Protein AF-A0A8T1SZE8-F1 (afdb_monomer)

Nearest PDB structures (foldseek):
  8j07-assembly1_p  TM=9.700E-01  e=2.013E-40  Homo sapiens
  8j07-assembly1_N  TM=9.808E-01  e=6.957E-40  Homo sapiens
  8j07-assembly1_o  TM=9.277E-01  e=6.957E-41  Homo sapiens
  8x2u-assembly1_P  TM=9.699E-01  e=1.788E-32  Mus musculus
  7dmp-assembly1_c  TM=9.436E-01  e=2.702E-28  Mus musculus

InterPro domains:
  IPR055316 Radial spoke head protein 9 homolog [PTHR22069] (37-311)

Mean predicted aligned error: 10.46 Å

Secondary structure (DSSP, 8-state):
--------------------PPPPPPPPPPPPPP-SSBTTTHHHHHHHSGGGS-PPPHHHHHHHHHHHHHHHHHTT-SEEEEEEEEEBSS-EEEEEEEE-SSTTS--EEEEESSSSS-EEEPPP-HHHHHHHTT--S-B-S-TT-EE-GGGGGSSS-----------PEEHHHHHHHHHHHHHHHH-EEETTSEEE-TTS-EEE-TT-----TTTTTSGGGEEESS--STGGG--HHHHHTS-TTT--S-BGGG-SSTT-EEEEEEGGGTEEEEEESSSTTEEEEE-TTSS-EEEEEEE-S---TTHHHH-

Sequence (311 aa):
STPPPSSDASPWRRLPGNGTRLPAQPQPARPLPPAAMDAESLPYALDLVAGGGGRLSSEKKAALRASLLLLRRDYRFELVRFWGRIQGIRGPYYIAEGLGADRAGPRSRLYSLNCVEWSLLPPATEEMITQTAGLKGRFQGDPSYEYDSTEKKGEENERIYEEEGVPMIKEEIRLVATIDQIDKAVGIIPRSAFVKTPLGPVHENRNFEGLSLTEAKKLNSYFHFTEPVNLKNRTLLQKADLDPSIDFLDSLEHDIPKGSWSIQLERGGSMVVLRSLLWPGLTFYHIPMTKQHGYIYLGTGEKNIDLPFML

pLDDT: mean 83.19, std 18.72, range [32.88, 97.88]

Organism: Chelydra serpentina (NCBI:txid8475)

Solvent-accessible surface area (backbone atoms only — not comparable to full-atom values): 18248 Å² total; per-re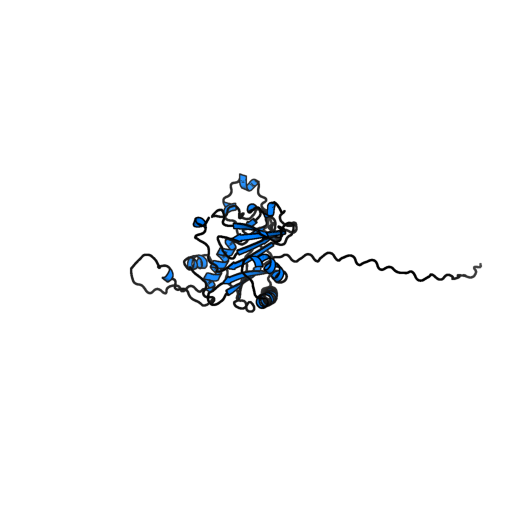sidue (Å²): 142,83,88,85,85,85,83,86,82,88,88,82,91,80,80,91,76,85,79,80,78,75,80,79,76,80,72,78,77,75,78,74,68,66,28,51,27,22,52,86,24,30,71,62,40,52,62,73,52,45,87,75,77,61,78,74,53,73,67,52,53,53,37,37,34,56,33,42,53,49,48,24,62,76,71,63,32,75,42,40,28,50,49,33,35,37,41,26,73,77,32,45,40,39,34,36,36,36,32,54,84,36,71,76,50,83,66,49,42,30,40,19,77,77,44,69,61,75,46,79,53,72,81,73,46,74,65,44,38,63,70,37,69,72,69,76,81,71,43,62,52,50,58,83,42,65,44,66,59,68,71,73,65,83,72,91,78,96,84,85,90,78,98,64,85,71,66,63,44,41,38,46,49,43,50,38,31,44,53,51,54,45,42,67,74,64,30,66,39,56,65,46,47,43,33,38,43,99,89,62,54,26,40,76,31,86,82,43,50,41,45,49,79,77,45,60,75,38,55,70,40,28,27,41,69,47,88,49,68,62,64,74,75,54,54,72,74,67,51,70,78,47,50,74,40,50,61,65,48,30,45,55,63,75,45,83,55,80,77,41,60,49,82,45,70,39,83,93,62,59,27,36,36,40,33,39,58,40,43,53,37,36,42,34,42,35,32,55,65,31,70,35,39,34,56,36,34,47,27,51,75,57,71,43,80,60,44,75,81,75,107

Structure (mmCIF, N/CA/C/O backbone):
data_AF-A0A8T1SZE8-F1
#
_entry.id   AF-A0A8T1SZE8-F1
#
loop_
_atom_site.group_PDB
_atom_site.id
_atom_site.type_symbol
_atom_site.label_atom_id
_atom_site.label_alt_id
_atom_site.label_comp_id
_atom_site.label_asym_id
_atom_site.label_entity_id
_atom_site.label_seq_id
_atom_site.pdbx_PDB_ins_code
_atom_site.Cartn_x
_atom_site.Cartn_y
_atom_site.Cartn_z
_atom_site.occupancy
_atom_site.B_iso_or_equiv
_atom_site.auth_seq_id
_atom_site.auth_comp_id
_atom_site.auth_asym_id
_atom_site.auth_atom_id
_atom_site.pdbx_PDB_model_num
ATOM 1 N N . SER A 1 1 ? 7.773 -58.398 78.541 1.00 41.88 1 SER A N 1
ATOM 2 C CA . SER A 1 1 ? 7.864 -57.560 77.333 1.00 41.88 1 SER A CA 1
ATOM 3 C C . SER A 1 1 ? 7.568 -58.422 76.124 1.00 41.88 1 SER A C 1
ATOM 5 O O . SER A 1 1 ? 8.432 -59.166 75.686 1.00 41.88 1 SER A O 1
ATOM 7 N N . THR A 1 2 ? 6.328 -58.397 75.653 1.00 48.66 2 THR A N 1
ATOM 8 C CA . THR A 1 2 ? 5.878 -59.025 74.402 1.00 48.66 2 THR A CA 1
ATOM 9 C C . THR A 1 2 ? 5.409 -57.910 73.474 1.00 48.66 2 THR A C 1
ATOM 11 O O . THR A 1 2 ? 4.850 -56.922 73.954 1.00 48.66 2 THR A O 1
ATOM 14 N N . PRO A 1 3 ? 5.638 -58.047 72.162 1.00 53.25 3 PRO A N 1
ATOM 15 C CA . PRO A 1 3 ? 4.472 -58.022 71.285 1.00 53.25 3 PRO A CA 1
ATOM 16 C C . PRO A 1 3 ? 4.506 -59.059 70.141 1.00 53.25 3 PRO A C 1
ATOM 18 O O . PRO A 1 3 ? 5.539 -59.690 69.911 1.00 53.25 3 PRO A O 1
ATOM 21 N N . PRO A 1 4 ? 3.349 -59.267 69.474 1.00 52.06 4 PRO A N 1
ATOM 22 C CA . PRO A 1 4 ? 3.002 -60.467 68.710 1.00 52.06 4 PRO A CA 1
ATOM 23 C C . PRO A 1 4 ? 2.824 -60.147 67.189 1.00 52.06 4 PRO A C 1
ATOM 25 O O . PRO A 1 4 ? 3.257 -59.078 66.753 1.00 52.06 4 PRO A O 1
ATOM 28 N N . PRO A 1 5 ? 2.271 -61.056 66.350 1.00 46.00 5 PRO A N 1
ATOM 29 C CA . PRO A 1 5 ? 2.477 -61.077 64.899 1.00 46.00 5 PRO A CA 1
ATOM 30 C C . PRO A 1 5 ? 1.460 -60.229 64.118 1.00 46.00 5 PRO A C 1
ATOM 32 O O . PRO A 1 5 ? 0.313 -60.075 64.533 1.00 46.00 5 PRO A O 1
ATOM 35 N N . SER A 1 6 ? 1.864 -59.727 62.947 1.00 41.09 6 SER A N 1
ATOM 36 C CA . SER A 1 6 ? 0.996 -58.981 62.030 1.00 41.09 6 SER A CA 1
ATOM 37 C C . SER A 1 6 ? 0.343 -59.896 60.993 1.00 41.09 6 SER A C 1
ATOM 39 O O . SER A 1 6 ? 1.007 -60.429 60.101 1.00 41.09 6 SER A O 1
ATOM 41 N N . SER A 1 7 ? -0.973 -60.030 61.106 1.00 39.38 7 SER A N 1
ATOM 42 C CA . SER A 1 7 ? -1.882 -60.401 60.027 1.00 39.38 7 SER A CA 1
ATOM 43 C C . SER A 1 7 ? -2.036 -59.236 59.053 1.00 39.38 7 SER A C 1
ATOM 45 O O . SER A 1 7 ? -2.239 -58.116 59.516 1.00 39.38 7 SER A O 1
ATOM 47 N N . ASP A 1 8 ? -2.091 -59.491 57.746 1.00 38.62 8 ASP A N 1
ATOM 48 C CA . ASP A 1 8 ? -3.037 -58.725 56.936 1.00 38.62 8 ASP A CA 1
ATOM 49 C C . ASP A 1 8 ? -3.552 -59.516 55.734 1.00 38.62 8 ASP A C 1
ATOM 51 O O . ASP A 1 8 ? -2.806 -60.138 54.975 1.00 38.62 8 ASP A O 1
ATOM 55 N N . ALA A 1 9 ? -4.876 -59.536 55.636 1.00 35.34 9 ALA A N 1
ATOM 56 C CA . ALA A 1 9 ? -5.663 -60.338 54.724 1.00 35.34 9 ALA A CA 1
ATOM 57 C C . ALA A 1 9 ? -6.066 -59.510 53.495 1.00 35.34 9 ALA A C 1
ATOM 59 O O . ALA A 1 9 ? -6.555 -58.392 53.611 1.00 35.34 9 ALA A O 1
ATOM 60 N N . SER A 1 10 ? -5.930 -60.099 52.305 1.00 41.53 10 SER A N 1
ATOM 61 C CA . SER A 1 10 ? -6.680 -59.699 51.100 1.00 41.53 10 SER A CA 1
ATOM 62 C C . SER A 1 10 ? -8.049 -60.391 51.118 1.00 41.53 10 SER A C 1
ATOM 64 O O . SER A 1 10 ? -8.093 -61.561 51.506 1.00 41.53 10 SER A O 1
ATOM 66 N N . PRO A 1 11 ? -9.168 -59.740 50.729 1.00 45.53 11 PRO A N 1
ATOM 67 C CA . PRO A 1 11 ? -9.686 -59.832 49.343 1.00 45.53 11 PRO A CA 1
ATOM 68 C C . PRO A 1 11 ? -10.354 -58.503 48.873 1.00 45.53 11 PRO A C 1
ATOM 70 O O . PRO A 1 11 ? -10.627 -57.627 49.680 1.00 45.53 11 PRO A O 1
ATOM 73 N N . TRP A 1 12 ? -10.537 -58.175 47.584 1.00 32.88 12 TRP A N 1
ATOM 74 C CA . TRP A 1 12 ? -11.641 -58.594 46.702 1.00 32.88 12 TRP A CA 1
ATOM 75 C C . TRP A 1 12 ? -11.442 -58.028 45.274 1.00 32.88 12 TRP A C 1
ATOM 77 O O . TRP A 1 12 ? -10.991 -56.897 45.090 1.00 32.88 12 TRP A O 1
ATOM 87 N N . ARG A 1 13 ? -11.837 -58.815 44.262 1.00 38.53 13 ARG A N 1
ATOM 88 C CA . ARG A 1 13 ? -11.874 -58.475 42.823 1.00 38.53 13 ARG A CA 1
ATOM 89 C C . ARG A 1 13 ? -12.795 -57.276 42.533 1.00 38.53 13 ARG A C 1
ATOM 91 O O . ARG A 1 13 ? -13.904 -57.229 43.055 1.00 38.53 13 ARG A O 1
ATOM 98 N N . ARG A 1 14 ? -12.401 -56.386 41.608 1.00 37.44 14 ARG A N 1
ATOM 99 C CA . ARG A 1 14 ? -13.303 -55.426 40.934 1.00 37.44 14 ARG A CA 1
ATOM 100 C C . ARG A 1 14 ? -13.502 -55.809 39.463 1.00 37.44 14 ARG A C 1
ATOM 102 O O . ARG A 1 14 ? -12.562 -56.225 38.794 1.00 37.44 14 ARG A O 1
ATOM 109 N N . LEU A 1 15 ? -14.747 -55.684 39.008 1.00 38.31 15 LEU A N 1
ATOM 110 C CA . LEU A 1 15 ? -15.251 -55.940 37.653 1.00 38.31 15 LEU A CA 1
ATOM 111 C C . LEU A 1 15 ? -14.681 -54.945 36.615 1.00 38.31 15 LEU A C 1
ATOM 113 O O . LEU A 1 15 ? -14.309 -53.833 36.998 1.00 38.31 15 LEU A O 1
ATOM 117 N N . PRO A 1 16 ? -14.650 -55.288 35.310 1.00 40.28 16 PRO A N 1
ATOM 118 C CA . PRO A 1 16 ? -14.208 -54.370 34.263 1.00 40.28 16 PRO A CA 1
ATOM 119 C C . PRO A 1 16 ? -15.248 -53.261 34.036 1.00 40.28 16 PRO A C 1
ATOM 121 O O . PRO A 1 16 ? -16.378 -53.517 33.624 1.00 40.28 16 PRO A O 1
ATOM 124 N N . GLY A 1 17 ? -14.859 -52.018 34.323 1.00 39.69 17 GLY A N 1
ATOM 125 C CA . GLY A 1 17 ? -15.656 -50.826 34.046 1.00 39.69 17 GLY A CA 1
ATOM 126 C C . GLY A 1 17 ? -15.642 -50.487 32.556 1.00 39.69 17 GLY A C 1
ATOM 127 O O . GLY A 1 17 ? -14.582 -50.330 31.954 1.00 39.69 17 GLY A O 1
ATOM 128 N N . ASN A 1 18 ? -16.831 -50.367 31.972 1.00 44.94 18 ASN A N 1
ATOM 129 C CA . ASN A 1 18 ? -17.052 -49.933 30.599 1.00 44.94 18 ASN A CA 1
ATOM 130 C C . ASN A 1 18 ? -16.720 -48.429 30.498 1.00 44.94 18 ASN A C 1
ATOM 132 O O . ASN A 1 18 ? -17.503 -47.584 30.927 1.00 44.94 18 ASN A O 1
ATOM 136 N N . GLY A 1 19 ? -15.520 -48.093 30.018 1.00 39.19 19 GLY A N 1
ATOM 137 C CA . GLY A 1 19 ? -15.051 -46.714 29.888 1.00 39.19 19 GLY A CA 1
ATOM 138 C C . GLY A 1 19 ? -15.613 -46.044 28.637 1.00 39.19 19 GLY A C 1
ATOM 139 O O . GLY A 1 19 ? -15.021 -46.129 27.563 1.00 39.19 19 GLY A O 1
ATOM 140 N N . THR A 1 20 ? -16.739 -45.349 28.769 1.00 44.66 20 THR A N 1
ATOM 141 C CA . THR A 1 20 ? -17.239 -44.410 27.761 1.00 44.66 20 THR A CA 1
ATOM 142 C C . THR A 1 20 ? -16.204 -43.295 27.570 1.00 44.66 20 THR A C 1
ATOM 144 O O . THR A 1 20 ? -15.994 -42.470 28.459 1.00 44.66 20 THR A O 1
ATOM 147 N N . ARG A 1 21 ? -15.523 -43.264 26.415 1.00 46.00 21 ARG A N 1
ATOM 148 C CA . ARG A 1 21 ? -14.688 -42.121 26.013 1.00 46.00 21 ARG A CA 1
ATOM 149 C C . ARG A 1 21 ? -15.588 -40.897 25.857 1.00 46.00 21 ARG A C 1
ATOM 151 O O . ARG A 1 21 ? -16.478 -40.893 25.010 1.00 46.00 21 ARG A O 1
ATOM 158 N N . LEU A 1 22 ? -15.334 -39.863 26.654 1.00 39.12 22 LEU A N 1
ATOM 159 C CA . LEU A 1 22 ? -15.890 -38.534 26.419 1.00 39.12 22 LEU A CA 1
ATOM 160 C C . LEU A 1 22 ? -15.447 -38.045 25.026 1.00 39.12 22 LEU A C 1
ATOM 162 O O . LEU A 1 22 ? -14.284 -38.255 24.660 1.00 39.12 22 LEU A O 1
ATOM 166 N N . PRO A 1 23 ? -16.336 -37.417 24.236 1.00 44.38 23 PRO A N 1
ATOM 167 C CA . PRO A 1 23 ? -15.948 -36.827 22.963 1.00 44.38 23 PRO A CA 1
ATOM 168 C C . PRO A 1 23 ? -14.901 -35.738 23.210 1.00 44.38 23 PRO A C 1
ATOM 170 O O . PRO A 1 23 ? -15.032 -34.929 24.131 1.00 44.38 23 PRO A O 1
ATOM 173 N N . ALA A 1 24 ? -13.841 -35.747 22.400 1.00 45.12 24 ALA A N 1
ATOM 174 C CA . ALA A 1 24 ? -12.802 -34.730 22.447 1.00 45.12 24 ALA A CA 1
ATOM 175 C C . ALA A 1 24 ? -13.445 -33.345 22.301 1.00 45.12 24 ALA A C 1
ATOM 177 O O . ALA A 1 24 ? -14.204 -33.109 21.359 1.00 45.12 24 ALA A O 1
ATOM 178 N N . GLN A 1 25 ? -13.153 -32.442 23.239 1.00 38.34 25 GLN A N 1
ATOM 179 C CA . GLN A 1 25 ? -13.538 -31.044 23.092 1.00 38.34 25 GLN A CA 1
ATOM 180 C C . GLN A 1 25 ? -12.951 -30.511 21.775 1.00 38.34 25 GLN A C 1
ATOM 182 O O . GLN A 1 25 ? -11.775 -30.777 21.495 1.00 38.34 25 GLN A O 1
ATOM 187 N N . PRO A 1 26 ? -13.733 -29.786 20.954 1.00 39.12 26 PRO A N 1
ATOM 188 C CA . PRO A 1 26 ? -13.191 -29.135 19.775 1.00 39.12 26 PRO A CA 1
ATOM 189 C C . PRO A 1 26 ? -12.084 -28.190 20.238 1.00 39.12 26 PRO A C 1
ATOM 191 O O . PRO A 1 26 ? -12.312 -27.317 21.076 1.00 39.12 26 PRO A O 1
ATOM 194 N N . GLN A 1 27 ? -10.868 -28.402 19.732 1.00 37.12 27 GLN A N 1
ATOM 195 C CA . GLN A 1 27 ? -9.778 -27.466 19.969 1.00 37.12 27 GLN A CA 1
ATOM 196 C C . GLN A 1 27 ? -10.245 -26.075 19.516 1.00 37.12 27 GLN A C 1
ATOM 198 O O . GLN A 1 27 ? -10.834 -25.974 18.433 1.00 37.12 27 GLN A O 1
ATOM 203 N N . PRO A 1 28 ? -10.021 -25.011 20.308 1.00 36.44 28 PRO A N 1
ATOM 204 C CA . PRO A 1 28 ? -10.325 -23.665 19.853 1.00 36.44 28 PRO A CA 1
ATOM 205 C C . PRO A 1 28 ? -9.577 -23.433 18.540 1.00 36.44 28 PRO A C 1
ATOM 207 O O . PRO A 1 28 ? -8.377 -23.708 18.448 1.00 36.44 28 PRO A O 1
ATOM 210 N N . ALA A 1 29 ? -10.304 -22.992 17.508 1.00 39.06 29 ALA A N 1
ATOM 211 C CA . ALA A 1 29 ? -9.724 -22.699 16.206 1.00 39.06 29 ALA A CA 1
ATOM 212 C C . ALA A 1 29 ? -8.499 -21.801 16.409 1.00 39.06 29 ALA A C 1
ATOM 214 O O . ALA A 1 29 ? -8.587 -20.772 17.083 1.00 39.06 29 ALA A O 1
ATOM 215 N N . ARG A 1 30 ? -7.346 -22.218 15.870 1.00 33.84 30 ARG A N 1
ATOM 216 C CA . ARG A 1 30 ? -6.116 -21.426 15.943 1.00 33.84 30 ARG A CA 1
ATOM 217 C C . ARG A 1 30 ? -6.453 -20.015 15.445 1.00 33.84 30 ARG A C 1
ATOM 219 O O . ARG A 1 30 ? -7.020 -19.919 14.353 1.00 33.84 30 ARG A O 1
ATOM 226 N N . PRO A 1 31 ? -6.159 -18.947 16.212 1.00 40.91 31 PRO A N 1
ATOM 227 C CA . PRO A 1 31 ? -6.446 -17.596 15.763 1.00 40.91 31 PRO A CA 1
ATOM 228 C C . PRO A 1 31 ? -5.786 -17.409 14.400 1.00 40.91 31 PRO A C 1
ATOM 230 O O . PRO A 1 31 ? -4.593 -17.687 14.240 1.00 40.91 31 PRO A O 1
ATOM 233 N N . LEU A 1 32 ? -6.597 -17.043 13.406 1.00 42.59 32 LEU A N 1
ATOM 234 C CA . LEU A 1 32 ? -6.108 -16.794 12.059 1.00 42.59 32 LEU A CA 1
ATOM 235 C C . LEU A 1 32 ? -5.003 -15.733 12.149 1.00 42.59 32 LEU A C 1
ATOM 237 O O . LEU A 1 32 ? -5.164 -14.767 12.905 1.00 42.59 32 LEU A O 1
ATOM 241 N N . PRO A 1 33 ? -3.884 -15.912 11.427 1.00 43.69 33 PRO A N 1
ATOM 242 C CA . PRO A 1 33 ? -2.841 -14.902 11.395 1.00 43.69 33 PRO A CA 1
ATOM 243 C C . PRO A 1 33 ? -3.450 -13.561 10.961 1.00 43.69 33 PRO A C 1
ATOM 245 O O . PRO A 1 33 ? -4.442 -13.553 10.219 1.00 43.69 33 PRO A O 1
ATOM 248 N N . PRO A 1 34 ? -2.900 -12.427 11.428 1.00 56.78 34 PRO A N 1
ATOM 249 C CA . PRO A 1 34 ? -3.334 -11.125 10.945 1.00 56.78 34 PRO A CA 1
ATOM 250 C C . PRO A 1 34 ? -3.292 -11.147 9.415 1.00 56.78 34 PRO A C 1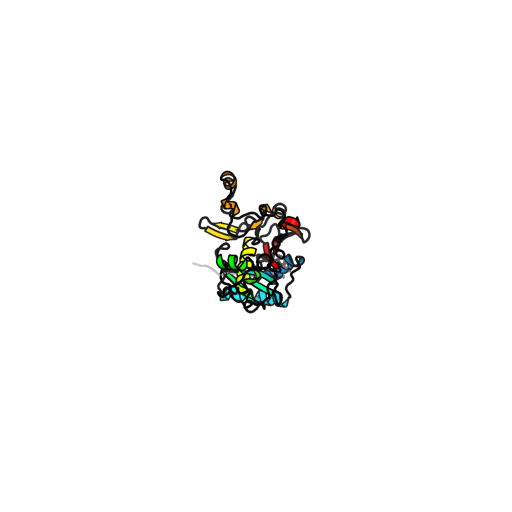
ATOM 252 O O . PRO A 1 34 ? -2.287 -11.527 8.821 1.00 56.78 34 PRO A O 1
ATOM 255 N N . ALA A 1 35 ? -4.409 -10.813 8.770 1.00 60.12 35 ALA A N 1
ATOM 256 C CA . ALA A 1 35 ? -4.507 -10.794 7.316 1.00 60.12 35 ALA A CA 1
ATOM 257 C C . ALA A 1 35 ? -3.784 -9.551 6.778 1.00 60.12 35 ALA A C 1
ATOM 259 O O . ALA A 1 35 ? -4.412 -8.622 6.303 1.00 60.12 35 ALA A O 1
ATOM 260 N N . ALA A 1 36 ? -2.463 -9.504 6.935 1.00 75.69 36 ALA A N 1
ATOM 261 C CA . ALA A 1 36 ? -1.638 -8.327 6.683 1.00 75.69 36 ALA A CA 1
ATOM 262 C C . ALA A 1 36 ? -0.809 -8.462 5.395 1.00 75.69 36 ALA A C 1
ATOM 264 O O . ALA A 1 36 ? 0.234 -7.825 5.272 1.00 75.69 36 ALA A O 1
ATOM 265 N N . MET A 1 37 ? -1.245 -9.316 4.454 1.00 86.94 37 MET A N 1
ATOM 266 C CA . MET A 1 37 ? -0.506 -9.655 3.224 1.00 86.94 37 MET A CA 1
ATOM 267 C C . MET A 1 37 ? 0.918 -10.183 3.495 1.00 86.94 37 MET A C 1
ATOM 269 O O . MET A 1 37 ? 1.823 -10.015 2.678 1.00 86.94 37 MET A O 1
ATOM 273 N N . ASP A 1 38 ? 1.133 -10.825 4.646 1.00 88.62 38 ASP A N 1
ATOM 274 C CA . ASP A 1 38 ? 2.391 -11.506 4.967 1.00 88.62 38 ASP A CA 1
ATOM 275 C C . ASP A 1 38 ? 2.453 -12.902 4.328 1.00 88.62 38 ASP A C 1
ATOM 277 O O . ASP A 1 38 ? 1.462 -13.402 3.802 1.00 88.62 38 ASP A O 1
ATOM 281 N N . ALA A 1 39 ? 3.610 -13.562 4.373 1.00 85.88 39 ALA A N 1
ATOM 282 C CA . ALA A 1 39 ? 3.801 -14.850 3.704 1.00 85.88 39 ALA A CA 1
ATOM 283 C C . ALA A 1 39 ? 2.785 -15.941 4.114 1.00 85.88 39 ALA A C 1
ATOM 285 O O . ALA A 1 39 ? 2.417 -16.781 3.290 1.00 85.88 39 ALA A O 1
ATOM 286 N N . GLU A 1 40 ? 2.318 -15.940 5.365 1.00 88.25 40 GLU A N 1
ATOM 287 C CA . GLU A 1 40 ? 1.397 -16.962 5.876 1.00 88.25 40 GLU A CA 1
ATOM 288 C C . GLU A 1 40 ? -0.062 -16.655 5.524 1.00 88.25 40 GLU A C 1
ATOM 290 O O . GLU A 1 40 ? -0.824 -17.557 5.170 1.00 88.25 40 GLU A O 1
ATOM 295 N N . SER A 1 41 ? -0.450 -15.382 5.591 1.00 88.56 41 SER A N 1
ATOM 296 C CA . SER A 1 41 ? -1.805 -14.911 5.305 1.00 88.56 41 SER A CA 1
ATOM 297 C C . SER A 1 41 ? -2.048 -14.612 3.825 1.00 88.56 41 SER A C 1
ATOM 299 O O . SER A 1 41 ? -3.208 -14.537 3.421 1.00 88.56 41 SER A O 1
ATOM 301 N N . LEU A 1 42 ? -0.998 -14.490 3.001 1.00 88.06 42 LEU A N 1
ATOM 302 C CA . LEU A 1 42 ? -1.077 -14.067 1.598 1.00 88.06 42 LEU A CA 1
ATOM 303 C C . LEU A 1 42 ? -2.127 -14.832 0.775 1.00 88.06 42 LEU A C 1
ATOM 305 O O . LEU A 1 42 ? -2.923 -14.170 0.108 1.00 88.06 42 LEU A O 1
ATOM 309 N N . PRO A 1 43 ? -2.203 -16.182 0.794 1.00 87.88 43 PRO A N 1
ATOM 310 C CA . PRO A 1 43 ? -3.191 -16.892 -0.019 1.00 87.88 43 PRO A CA 1
ATOM 311 C C . PRO A 1 43 ? -4.626 -16.506 0.349 1.00 87.88 43 PRO A C 1
ATOM 313 O O . PRO A 1 43 ? -5.425 -16.199 -0.532 1.00 87.88 43 PRO A O 1
ATOM 316 N N . TYR A 1 44 ? -4.913 -16.455 1.650 1.00 88.69 44 TYR A N 1
ATOM 317 C CA . TYR A 1 44 ? -6.218 -16.076 2.178 1.00 88.69 44 TYR A CA 1
ATOM 318 C C . TYR A 1 44 ? -6.541 -14.607 1.877 1.00 88.69 44 TYR A C 1
ATOM 320 O O . TYR A 1 44 ? -7.610 -14.304 1.353 1.00 88.69 44 TYR A O 1
ATOM 328 N N . ALA A 1 45 ? -5.593 -13.705 2.129 1.00 89.81 45 ALA A N 1
ATOM 329 C CA . ALA A 1 45 ? -5.708 -12.275 1.875 1.00 89.81 45 ALA A CA 1
ATOM 330 C C . ALA A 1 45 ? -5.988 -11.955 0.394 1.00 89.81 45 ALA A C 1
ATOM 332 O O . ALA A 1 45 ? -6.850 -11.134 0.083 1.00 89.81 45 ALA A O 1
ATOM 333 N N . LEU A 1 46 ? -5.322 -12.650 -0.534 1.00 89.31 46 LEU A N 1
ATOM 334 C CA . LEU A 1 46 ? -5.572 -12.513 -1.973 1.00 89.31 46 LEU A CA 1
ATOM 335 C C . LEU A 1 46 ? -6.967 -12.997 -2.384 1.00 89.31 46 LEU A C 1
ATOM 337 O O . LEU A 1 46 ? -7.537 -12.484 -3.346 1.00 89.31 46 LEU A O 1
ATOM 341 N N . ASP A 1 47 ? -7.535 -13.966 -1.672 1.00 88.06 47 ASP A N 1
ATOM 342 C CA . ASP A 1 47 ? -8.897 -14.426 -1.934 1.00 88.06 47 ASP A CA 1
ATOM 343 C C . ASP A 1 47 ? -9.948 -13.448 -1.378 1.00 88.06 47 ASP A C 1
ATOM 345 O O . ASP A 1 47 ? -11.055 -13.369 -1.917 1.00 88.06 47 ASP A O 1
ATOM 349 N N . LEU A 1 48 ? -9.612 -12.661 -0.345 1.00 87.19 48 LEU A N 1
ATOM 350 C CA . LEU A 1 48 ? -10.452 -11.555 0.139 1.00 87.19 48 LEU A CA 1
ATOM 351 C C . LEU A 1 48 ? -10.583 -10.444 -0.911 1.00 87.19 48 LEU A C 1
ATOM 353 O O . LEU A 1 48 ? -11.676 -9.931 -1.115 1.00 87.19 48 LEU A O 1
ATOM 357 N N . VAL A 1 49 ? -9.503 -10.128 -1.631 1.00 86.25 49 VAL A N 1
ATOM 358 C CA . VAL A 1 49 ? -9.484 -9.052 -2.642 1.00 86.25 49 VAL A CA 1
ATOM 359 C C . VAL A 1 49 ? -9.763 -9.524 -4.076 1.00 86.25 49 VAL A C 1
ATOM 361 O O . VAL A 1 49 ? -9.740 -8.726 -5.013 1.00 86.25 49 VAL A O 1
ATOM 364 N N . ALA A 1 50 ? -10.042 -10.815 -4.279 1.00 80.25 50 ALA A N 1
ATOM 365 C CA . ALA A 1 50 ? -10.170 -11.417 -5.608 1.00 80.25 50 ALA A CA 1
ATOM 366 C C . ALA A 1 50 ? -11.275 -10.793 -6.485 1.00 80.25 50 ALA A C 1
ATOM 368 O O . ALA A 1 50 ? -11.189 -10.882 -7.710 1.00 80.25 50 ALA A O 1
ATOM 369 N N . GLY A 1 51 ? -12.287 -10.158 -5.881 1.00 70.56 51 GLY A N 1
ATOM 370 C CA . GLY A 1 51 ? -13.349 -9.443 -6.597 1.00 70.56 51 GLY A CA 1
ATOM 371 C C . GLY A 1 51 ? -12.882 -8.168 -7.314 1.00 70.56 51 GLY A C 1
ATOM 372 O O . GLY A 1 51 ? -13.587 -7.672 -8.182 1.00 70.56 51 GLY A O 1
ATOM 373 N N . GLY A 1 52 ? -11.691 -7.644 -6.993 1.00 65.00 52 GLY A N 1
ATOM 374 C CA . GLY A 1 52 ? -11.143 -6.400 -7.552 1.00 65.00 52 GLY A CA 1
ATOM 375 C C . GLY A 1 52 ? -10.456 -6.510 -8.921 1.00 65.00 52 GLY A C 1
ATOM 376 O O . GLY A 1 52 ? -9.862 -5.537 -9.366 1.00 65.00 52 GLY A O 1
ATOM 377 N N . GLY A 1 53 ? -10.493 -7.667 -9.594 1.00 61.56 53 GLY A N 1
ATOM 378 C CA . GLY A 1 53 ? -10.011 -7.796 -10.983 1.00 61.56 53 GLY A CA 1
ATOM 379 C C . GLY A 1 53 ? -8.503 -8.033 -11.175 1.00 61.56 53 GLY A C 1
ATOM 380 O O . GLY A 1 53 ? -8.042 -8.110 -12.310 1.00 61.56 53 GLY A O 1
ATOM 381 N N . GLY A 1 54 ? -7.72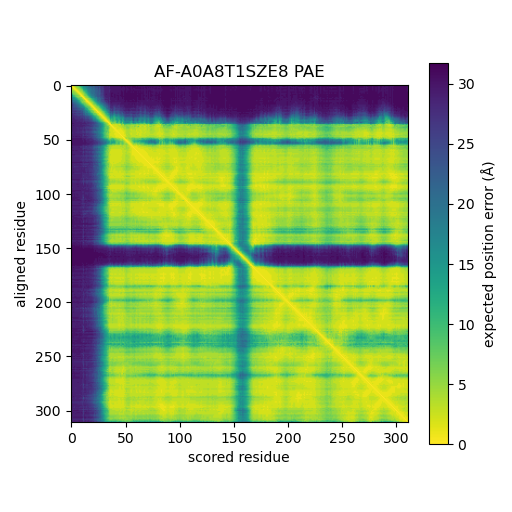7 -8.227 -10.104 1.00 65.38 54 GLY A N 1
ATOM 382 C CA . GLY A 1 54 ? -6.289 -8.526 -10.165 1.00 65.38 54 GLY A CA 1
ATOM 383 C C . GLY A 1 54 ? -5.940 -9.878 -9.541 1.00 65.38 54 GLY A C 1
ATOM 384 O O . GLY A 1 54 ? -5.533 -9.955 -8.388 1.00 65.38 54 GLY A O 1
ATOM 385 N N . ARG A 1 55 ? -6.093 -10.986 -10.271 1.00 76.75 55 ARG A N 1
ATOM 386 C CA . ARG A 1 55 ? -5.712 -12.310 -9.747 1.00 76.75 55 ARG A CA 1
ATOM 387 C C . ARG A 1 55 ? -4.261 -12.649 -10.078 1.00 76.75 55 ARG A C 1
ATOM 389 O O . ARG A 1 55 ? -3.823 -12.504 -11.215 1.00 76.75 55 ARG A O 1
ATOM 396 N N . LEU A 1 56 ? -3.538 -13.149 -9.080 1.00 84.81 56 LEU A N 1
ATOM 397 C CA . LEU A 1 56 ? -2.240 -13.797 -9.267 1.00 84.81 56 LEU A CA 1
ATOM 398 C C . LEU A 1 56 ? -2.440 -15.282 -9.583 1.00 84.81 56 LEU A C 1
ATOM 400 O O . LEU A 1 56 ? -3.326 -15.920 -9.005 1.00 84.81 56 LEU A O 1
ATOM 404 N N . SER A 1 57 ? -1.608 -15.836 -10.469 1.00 88.44 57 SER A N 1
ATOM 405 C CA . SER A 1 57 ? -1.607 -17.277 -10.745 1.00 88.44 57 SER A CA 1
ATOM 406 C C . SER A 1 57 ? -1.200 -18.073 -9.499 1.00 88.44 57 SER A C 1
ATOM 408 O O . SER A 1 57 ? -0.511 -17.559 -8.616 1.00 88.44 57 SER A O 1
ATOM 410 N N . SER A 1 58 ? -1.614 -19.339 -9.419 1.00 88.94 58 SER A N 1
ATOM 411 C CA . SER A 1 58 ? -1.242 -20.239 -8.316 1.00 88.94 58 SER A CA 1
ATOM 412 C C . SER A 1 58 ? 0.275 -20.376 -8.168 1.00 88.94 58 SER A C 1
ATOM 414 O O . SER A 1 58 ? 0.786 -20.341 -7.051 1.00 88.94 58 SER A O 1
ATOM 416 N N . GLU A 1 59 ? 0.991 -20.446 -9.289 1.00 91.69 59 GLU A N 1
ATOM 417 C CA . GLU A 1 59 ? 2.453 -20.458 -9.341 1.00 91.69 59 GLU A CA 1
ATOM 418 C C . GLU A 1 59 ? 3.052 -19.194 -8.710 1.00 91.69 59 GLU A C 1
ATOM 420 O O . GLU A 1 59 ? 3.885 -19.286 -7.811 1.00 91.69 59 GLU A O 1
ATOM 425 N N . LYS A 1 60 ? 2.574 -18.003 -9.103 1.00 91.62 60 LYS A N 1
ATOM 426 C CA . LYS A 1 60 ? 3.061 -16.732 -8.544 1.00 91.62 60 LYS A CA 1
ATOM 427 C C . LYS A 1 60 ? 2.734 -16.611 -7.058 1.00 91.62 60 LYS A C 1
ATOM 429 O O . LYS A 1 60 ? 3.580 -16.158 -6.296 1.00 91.62 60 LYS A O 1
ATOM 434 N N . LYS A 1 61 ? 1.555 -17.069 -6.618 1.00 91.19 61 LYS A N 1
ATOM 435 C CA . LYS A 1 61 ? 1.196 -17.129 -5.189 1.00 91.19 61 LYS A CA 1
ATOM 436 C C . LYS A 1 61 ? 2.177 -18.006 -4.397 1.00 91.19 61 LYS A C 1
ATOM 438 O O . LYS A 1 61 ? 2.603 -17.610 -3.313 1.00 91.19 61 LYS A O 1
ATOM 443 N N . ALA A 1 62 ? 2.545 -19.173 -4.929 1.00 92.25 62 ALA A N 1
ATOM 444 C CA . ALA A 1 62 ? 3.498 -20.078 -4.288 1.00 92.25 62 ALA A CA 1
ATOM 445 C C . ALA A 1 62 ? 4.916 -19.485 -4.243 1.00 92.25 62 ALA A C 1
ATOM 447 O O . ALA A 1 62 ? 5.542 -19.495 -3.182 1.00 92.25 62 ALA A O 1
ATOM 448 N N . ALA A 1 63 ? 5.382 -18.909 -5.358 1.00 94.88 63 ALA A N 1
ATOM 449 C CA . ALA A 1 63 ? 6.674 -18.232 -5.441 1.00 94.88 63 ALA A CA 1
ATOM 450 C C . ALA A 1 63 ? 6.767 -17.069 -4.441 1.00 94.88 63 ALA A C 1
ATOM 452 O O . ALA A 1 63 ? 7.691 -17.030 -3.635 1.00 94.88 63 ALA A O 1
ATOM 453 N N . LEU A 1 64 ? 5.758 -16.188 -4.405 1.00 94.88 64 LEU A N 1
ATOM 454 C CA . LEU A 1 64 ? 5.695 -15.079 -3.450 1.00 94.88 64 LEU A CA 1
ATOM 455 C C . LEU A 1 64 ? 5.755 -15.571 -2.004 1.00 94.88 64 LEU A C 1
ATOM 457 O O . LEU A 1 64 ? 6.536 -15.046 -1.219 1.00 94.88 64 LEU A O 1
ATOM 461 N N . ARG A 1 65 ? 4.975 -16.596 -1.640 1.00 93.44 65 ARG A N 1
ATOM 462 C CA . ARG A 1 65 ? 4.998 -17.135 -0.273 1.00 93.44 65 ARG A CA 1
ATOM 463 C C . ARG A 1 65 ? 6.400 -17.590 0.136 1.00 93.44 65 ARG A C 1
ATOM 465 O O . ARG A 1 65 ? 6.844 -17.255 1.231 1.00 93.44 65 ARG A O 1
ATOM 472 N N . ALA A 1 66 ? 7.090 -18.330 -0.730 1.00 95.06 66 ALA A N 1
ATOM 473 C CA . ALA A 1 66 ? 8.447 -18.789 -0.455 1.00 95.06 66 ALA A CA 1
ATOM 474 C C . ALA A 1 66 ? 9.432 -17.613 -0.371 1.00 95.06 66 ALA A C 1
ATOM 476 O O . ALA A 1 66 ? 10.177 -17.496 0.602 1.00 95.06 66 ALA A O 1
ATOM 477 N N . SER A 1 67 ? 9.400 -16.703 -1.345 1.00 96.38 67 SER A N 1
ATOM 478 C CA . SER A 1 67 ? 10.342 -15.591 -1.401 1.00 96.38 67 SER A CA 1
ATOM 479 C C . SER A 1 67 ? 10.154 -14.581 -0.275 1.00 96.38 67 SER A C 1
ATOM 481 O O . SER A 1 67 ? 11.149 -14.123 0.268 1.00 96.38 67 SER A O 1
ATOM 483 N N . LEU A 1 68 ? 8.928 -14.267 0.158 1.00 95.25 68 LEU A N 1
ATOM 484 C CA . LEU A 1 68 ? 8.710 -13.341 1.281 1.00 95.25 68 LEU A CA 1
ATOM 485 C C . LEU A 1 68 ? 9.305 -13.879 2.597 1.00 95.25 68 LEU A C 1
ATOM 487 O O . LEU A 1 68 ? 9.818 -13.099 3.401 1.00 95.25 68 LEU A O 1
ATOM 491 N N . LEU A 1 69 ? 9.291 -15.203 2.809 1.00 94.62 69 LEU A N 1
ATOM 492 C CA . LEU A 1 69 ? 9.963 -15.834 3.955 1.00 94.62 69 LEU A CA 1
ATOM 493 C C . LEU A 1 69 ? 11.489 -15.715 3.856 1.00 94.62 69 LEU A C 1
ATOM 495 O O . LEU A 1 69 ? 12.143 -15.423 4.860 1.00 94.62 69 LEU A O 1
ATOM 499 N N . LEU A 1 70 ? 12.049 -15.909 2.658 1.00 96.00 70 LEU A N 1
ATOM 500 C CA . LEU A 1 70 ? 13.481 -15.732 2.407 1.00 96.00 70 LEU A CA 1
ATOM 501 C C . LEU A 1 70 ? 13.901 -14.276 2.616 1.00 96.00 70 LEU A C 1
ATOM 503 O O . LEU A 1 70 ? 14.832 -14.025 3.372 1.00 96.00 70 LEU A O 1
ATOM 507 N N . LEU A 1 71 ? 13.153 -13.317 2.065 1.00 95.62 71 LEU A N 1
ATOM 508 C CA . LEU A 1 71 ? 13.400 -11.886 2.249 1.00 95.62 71 LEU A CA 1
ATOM 509 C C . LEU A 1 71 ? 13.413 -11.491 3.724 1.00 95.62 71 LEU A C 1
ATOM 511 O O . LEU A 1 71 ? 14.306 -10.766 4.159 1.00 95.62 71 LEU A O 1
ATOM 515 N N . ARG A 1 72 ? 12.455 -11.998 4.512 1.00 94.69 72 ARG A N 1
ATOM 516 C CA . ARG A 1 72 ? 12.402 -11.744 5.956 1.00 94.69 72 ARG A CA 1
ATOM 517 C C . ARG A 1 72 ? 13.681 -12.203 6.654 1.00 94.69 72 ARG A C 1
ATOM 519 O O . ARG A 1 72 ? 14.210 -11.477 7.491 1.00 94.69 72 ARG A O 1
ATOM 526 N N . ARG A 1 73 ? 14.177 -13.393 6.305 1.00 95.19 73 ARG A N 1
ATOM 527 C CA . ARG A 1 73 ? 15.408 -13.963 6.866 1.00 95.19 73 ARG A CA 1
ATOM 528 C C . ARG A 1 73 ? 16.648 -13.195 6.405 1.00 95.19 73 ARG A C 1
ATOM 530 O O . ARG A 1 73 ? 17.463 -12.813 7.241 1.00 95.19 73 ARG A O 1
ATOM 537 N N . ASP A 1 74 ? 16.784 -12.982 5.101 1.00 95.00 74 ASP A N 1
ATOM 538 C CA . ASP A 1 74 ? 18.015 -12.504 4.465 1.00 95.00 74 ASP A CA 1
ATOM 539 C C . ASP A 1 74 ? 18.280 -11.028 4.779 1.00 95.00 74 ASP A C 1
ATOM 541 O O . ASP A 1 74 ? 19.404 -10.656 5.112 1.00 95.00 74 ASP A O 1
ATOM 545 N N . TYR A 1 75 ? 17.229 -10.205 4.787 1.00 93.62 75 TYR A N 1
ATOM 546 C CA . TYR A 1 75 ? 17.306 -8.783 5.138 1.00 93.62 75 TYR A CA 1
ATOM 547 C C . TYR A 1 75 ? 17.000 -8.500 6.618 1.00 93.62 75 TYR A C 1
ATOM 549 O O . TYR A 1 75 ? 17.019 -7.346 7.042 1.00 93.62 75 TYR A O 1
ATOM 557 N N . ARG A 1 76 ? 16.735 -9.542 7.422 1.00 93.69 76 ARG A N 1
ATOM 558 C CA . ARG A 1 76 ? 16.435 -9.457 8.867 1.00 93.69 76 ARG A CA 1
ATOM 559 C C . ARG A 1 76 ? 15.272 -8.518 9.206 1.00 93.69 76 ARG A C 1
ATOM 561 O O . ARG A 1 76 ? 15.282 -7.854 10.243 1.00 93.69 76 ARG A O 1
ATOM 568 N N . PHE A 1 77 ? 14.260 -8.470 8.346 1.00 92.75 77 PHE A N 1
ATOM 569 C CA . PHE A 1 77 ? 13.049 -7.705 8.620 1.00 92.75 77 PHE A CA 1
ATOM 570 C C . PHE A 1 77 ? 12.242 -8.350 9.747 1.00 92.75 77 PHE A C 1
ATOM 572 O O . PHE A 1 77 ? 12.123 -9.575 9.836 1.00 92.75 77 PHE A O 1
ATOM 579 N N . GLU A 1 78 ? 11.614 -7.526 10.584 1.00 91.31 78 GLU A N 1
ATOM 580 C CA . GLU A 1 78 ? 10.697 -8.047 11.593 1.00 91.31 78 GLU A CA 1
ATOM 581 C C . GLU A 1 78 ? 9.417 -8.561 10.930 1.00 91.31 78 GLU A C 1
ATOM 583 O O . GLU A 1 78 ? 8.911 -9.628 11.292 1.00 91.31 78 GLU A O 1
ATOM 588 N N . LEU A 1 79 ? 8.946 -7.840 9.910 1.00 90.56 79 LEU A N 1
ATOM 589 C CA . LEU A 1 79 ? 7.778 -8.186 9.115 1.00 90.56 79 LEU A CA 1
ATOM 590 C C . LEU A 1 79 ? 8.047 -7.930 7.630 1.00 90.56 79 LEU A C 1
ATOM 592 O O . LEU A 1 79 ? 8.691 -6.949 7.268 1.00 90.56 79 LEU A O 1
ATOM 596 N N . VAL A 1 80 ? 7.524 -8.809 6.776 1.00 94.31 80 VAL A N 1
ATOM 597 C CA . VAL A 1 80 ? 7.546 -8.641 5.321 1.00 94.31 80 VAL A CA 1
ATOM 598 C C . VAL A 1 80 ? 6.135 -8.804 4.790 1.00 94.31 80 VAL A C 1
ATOM 600 O O . VAL A 1 80 ? 5.439 -9.750 5.169 1.00 94.31 80 VAL A O 1
ATOM 603 N N . ARG A 1 81 ? 5.719 -7.885 3.922 1.00 93.69 81 ARG A N 1
ATOM 604 C CA . ARG A 1 81 ? 4.392 -7.864 3.308 1.00 93.69 81 ARG A CA 1
ATOM 605 C C . ARG A 1 81 ? 4.509 -7.776 1.799 1.00 93.69 81 ARG A C 1
ATOM 607 O O . ARG A 1 81 ? 5.422 -7.147 1.265 1.00 93.69 81 ARG A O 1
ATOM 614 N N . PHE A 1 82 ? 3.565 -8.394 1.106 1.00 95.69 82 PHE A N 1
ATOM 615 C CA . PHE A 1 82 ? 3.376 -8.139 -0.309 1.00 95.69 82 PHE A CA 1
ATOM 616 C C . PHE A 1 82 ? 2.595 -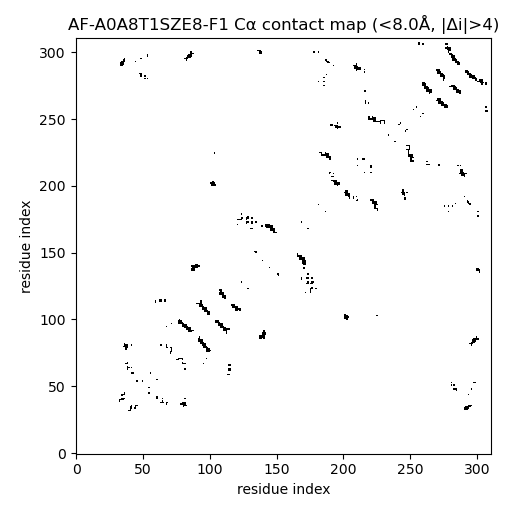6.837 -0.479 1.00 95.69 82 PHE A C 1
ATOM 618 O O . PHE A 1 82 ? 1.435 -6.754 -0.083 1.00 95.69 82 PHE A O 1
ATOM 625 N N . TRP A 1 83 ? 3.238 -5.827 -1.057 1.00 95.38 83 TRP A N 1
ATOM 626 C CA . TRP A 1 83 ? 2.625 -4.519 -1.283 1.00 95.38 83 TRP A CA 1
ATOM 627 C C . TRP A 1 83 ? 1.650 -4.564 -2.462 1.00 95.38 83 TRP A C 1
ATOM 629 O O . TRP A 1 83 ? 0.553 -4.001 -2.421 1.00 95.38 83 TRP A O 1
ATOM 639 N N . GLY A 1 84 ? 2.037 -5.281 -3.519 1.00 94.88 84 GLY A N 1
ATOM 640 C CA . GLY A 1 84 ? 1.224 -5.389 -4.717 1.00 94.88 84 GLY A CA 1
ATOM 641 C C . GLY A 1 84 ? 2.025 -5.505 -6.003 1.00 94.88 84 GLY A C 1
ATOM 642 O O . GLY A 1 84 ? 3.164 -5.974 -6.027 1.00 94.88 84 GLY A O 1
ATOM 643 N N . ARG A 1 85 ? 1.390 -5.100 -7.098 1.00 95.31 85 ARG A N 1
ATOM 644 C CA . ARG A 1 85 ? 1.887 -5.244 -8.459 1.00 95.31 85 ARG A CA 1
ATOM 645 C C . ARG A 1 85 ? 1.587 -3.999 -9.287 1.00 95.31 85 ARG A C 1
ATOM 647 O O . ARG A 1 85 ? 0.430 -3.586 -9.372 1.00 95.31 85 ARG A O 1
ATOM 654 N N . ILE A 1 86 ? 2.604 -3.493 -9.976 1.00 96.56 86 ILE A N 1
ATOM 655 C CA . ILE A 1 86 ? 2.479 -2.435 -10.984 1.00 96.56 86 ILE A CA 1
ATOM 656 C C . ILE A 1 86 ? 2.624 -3.066 -12.368 1.00 96.56 86 ILE A C 1
ATOM 658 O O . ILE A 1 86 ? 3.620 -3.719 -12.666 1.00 96.56 86 ILE A O 1
ATOM 662 N N . GLN A 1 87 ? 1.604 -2.930 -13.208 1.00 95.38 87 GLN A N 1
ATOM 663 C CA . GLN A 1 87 ? 1.555 -3.523 -14.537 1.00 95.38 87 GLN A CA 1
ATOM 664 C C . GLN A 1 87 ? 2.290 -2.641 -15.552 1.00 95.38 87 GLN A C 1
ATOM 666 O O . GLN A 1 87 ? 1.835 -1.540 -15.855 1.00 95.38 87 GLN A O 1
ATOM 671 N N . GLY A 1 88 ? 3.381 -3.160 -16.117 1.00 94.56 88 GLY A N 1
ATOM 672 C CA . GLY A 1 88 ? 4.031 -2.593 -17.296 1.00 94.56 88 GLY A CA 1
ATOM 673 C C . GLY A 1 88 ? 3.593 -3.262 -18.603 1.00 94.56 88 GLY A C 1
ATOM 674 O O . GLY A 1 88 ? 2.814 -4.221 -18.602 1.00 94.56 88 GLY A O 1
ATOM 675 N N . ILE A 1 89 ? 4.107 -2.751 -19.722 1.00 94.25 89 ILE A N 1
ATOM 676 C CA . ILE A 1 89 ? 3.829 -3.230 -21.084 1.00 94.25 89 ILE A CA 1
ATOM 677 C C . ILE A 1 89 ? 4.460 -4.608 -21.317 1.00 94.25 89 ILE A C 1
ATOM 679 O O . ILE A 1 89 ? 3.760 -5.535 -21.716 1.00 94.25 89 ILE A O 1
ATOM 683 N N . ARG A 1 90 ? 5.762 -4.764 -21.037 1.00 94.19 90 ARG A N 1
ATOM 684 C CA . ARG A 1 90 ? 6.481 -6.044 -21.196 1.00 94.19 90 ARG A CA 1
ATOM 685 C C . ARG A 1 90 ? 6.195 -7.026 -20.070 1.00 94.19 90 ARG A C 1
ATOM 687 O O . ARG A 1 90 ? 6.244 -8.236 -20.268 1.00 94.19 90 ARG A O 1
ATOM 694 N N . GLY A 1 91 ? 5.889 -6.512 -18.887 1.00 92.75 91 GLY A N 1
ATOM 695 C CA . GLY A 1 91 ? 5.622 -7.331 -17.721 1.00 92.75 91 GLY A CA 1
ATOM 696 C C . GLY A 1 91 ? 5.354 -6.497 -16.475 1.00 92.75 91 GLY A C 1
ATOM 697 O O . GLY A 1 91 ? 5.555 -5.281 -16.475 1.00 92.75 91 GLY A O 1
ATOM 698 N N . PRO A 1 92 ? 4.847 -7.134 -15.414 1.00 95.56 92 PRO A N 1
ATOM 699 C CA . PRO A 1 92 ? 4.589 -6.465 -14.155 1.00 95.56 92 PRO A CA 1
ATOM 700 C C . PRO A 1 92 ? 5.816 -6.413 -13.236 1.00 95.56 92 PRO A C 1
ATOM 702 O O . PRO A 1 92 ? 6.611 -7.350 -13.181 1.00 95.56 92 PRO A O 1
ATOM 705 N N . TYR A 1 93 ? 5.861 -5.376 -12.408 1.00 97.44 93 TYR A N 1
ATOM 706 C CA . TYR A 1 93 ? 6.683 -5.300 -11.207 1.00 97.44 93 TYR A CA 1
ATOM 707 C C . TYR A 1 93 ? 5.899 -5.821 -10.009 1.00 97.44 93 TYR A C 1
ATOM 709 O O . TYR A 1 93 ? 4.793 -5.355 -9.742 1.00 97.44 93 TYR A O 1
ATOM 717 N N . TYR A 1 94 ? 6.474 -6.759 -9.269 1.00 97.44 94 TYR A N 1
ATOM 718 C CA . TYR A 1 94 ? 5.965 -7.238 -7.987 1.00 97.44 94 TYR A CA 1
ATOM 719 C C . TYR A 1 94 ? 6.733 -6.557 -6.869 1.00 97.44 94 TYR A C 1
ATOM 721 O O . TYR A 1 94 ? 7.958 -6.605 -6.875 1.00 97.44 94 TYR A O 1
ATOM 729 N N . ILE A 1 95 ? 6.032 -5.947 -5.918 1.00 97.69 95 ILE A N 1
ATOM 730 C CA . ILE A 1 95 ? 6.650 -5.145 -4.863 1.00 97.69 95 ILE A CA 1
ATOM 731 C C . ILE A 1 95 ? 6.441 -5.817 -3.508 1.00 97.69 95 ILE A C 1
ATOM 733 O O . ILE A 1 95 ? 5.323 -6.192 -3.140 1.00 97.69 95 ILE A O 1
ATOM 737 N N . ALA A 1 96 ? 7.529 -5.947 -2.759 1.00 97.00 96 ALA A N 1
ATOM 738 C CA . ALA A 1 96 ? 7.538 -6.384 -1.375 1.00 97.00 96 ALA A CA 1
ATOM 739 C C . ALA A 1 96 ? 8.010 -5.245 -0.473 1.00 97.00 96 ALA A C 1
ATOM 741 O O . ALA A 1 96 ? 8.831 -4.404 -0.846 1.00 97.00 96 ALA A O 1
ATOM 742 N N . GLU A 1 97 ? 7.477 -5.245 0.737 1.00 94.62 97 GLU A N 1
ATOM 743 C CA . GLU A 1 97 ? 7.774 -4.285 1.781 1.00 94.62 97 GLU A CA 1
ATOM 744 C C . GLU A 1 97 ? 8.397 -5.010 2.973 1.00 94.62 97 GLU A C 1
ATOM 746 O O . GLU A 1 97 ? 7.810 -5.951 3.508 1.00 94.62 97 GLU A O 1
ATOM 751 N N . GLY A 1 98 ? 9.569 -4.545 3.399 1.00 94.38 98 GLY A N 1
ATOM 752 C CA . GLY A 1 98 ? 10.211 -4.921 4.652 1.00 94.38 98 GLY A CA 1
ATOM 753 C C . GLY A 1 98 ? 10.016 -3.841 5.713 1.00 94.38 98 GLY A C 1
ATOM 754 O O . GLY A 1 98 ? 10.241 -2.657 5.454 1.00 94.38 98 GLY A O 1
ATOM 755 N N . LEU A 1 99 ? 9.602 -4.257 6.909 1.00 91.12 99 LEU A N 1
ATOM 756 C CA . LEU A 1 99 ? 9.297 -3.395 8.050 1.00 91.12 99 LEU A CA 1
ATOM 757 C C . LEU A 1 99 ? 10.153 -3.776 9.264 1.00 91.12 99 LEU A C 1
ATOM 759 O O . LEU A 1 99 ? 10.377 -4.959 9.550 1.00 91.12 99 LEU A O 1
ATOM 763 N N . GLY A 1 100 ? 10.597 -2.754 9.996 1.00 90.50 100 GLY A N 1
ATOM 764 C CA . GLY A 1 100 ? 11.258 -2.894 11.292 1.00 90.50 100 GLY A CA 1
ATOM 765 C C . GLY A 1 100 ? 10.276 -2.906 12.470 1.00 90.50 100 GLY A C 1
ATOM 766 O O . GLY A 1 100 ? 9.069 -3.112 12.302 1.00 90.50 100 GLY A O 1
ATOM 767 N N . ALA A 1 101 ? 10.813 -2.664 13.667 1.00 88.56 101 ALA A N 1
ATOM 768 C CA . ALA A 1 101 ? 10.049 -2.632 14.917 1.00 88.56 101 ALA A CA 1
ATOM 769 C C . ALA A 1 101 ? 9.069 -1.454 15.000 1.00 88.56 101 ALA A C 1
ATOM 771 O O . ALA A 1 101 ? 7.950 -1.612 15.496 1.00 88.56 101 ALA A O 1
ATOM 772 N N . ASP A 1 102 ? 9.474 -0.288 14.491 1.00 91.69 102 ASP A N 1
ATOM 773 C CA . ASP A 1 102 ? 8.573 0.845 14.307 1.00 91.69 102 ASP A CA 1
ATOM 774 C C . ASP A 1 102 ? 7.742 0.633 13.040 1.00 91.69 102 ASP A C 1
ATOM 776 O O . ASP A 1 102 ? 8.269 0.594 11.926 1.00 91.69 102 ASP A O 1
ATOM 780 N N . ARG A 1 103 ? 6.427 0.486 13.212 1.00 90.06 103 ARG A N 1
ATOM 781 C CA . ARG A 1 103 ? 5.501 0.200 12.111 1.00 90.06 103 ARG A CA 1
ATOM 782 C C . ARG A 1 103 ? 5.268 1.411 11.210 1.00 90.06 103 ARG A C 1
ATOM 784 O O . ARG A 1 103 ? 4.895 1.217 10.056 1.00 90.06 103 ARG A O 1
ATOM 791 N N . ALA A 1 104 ? 5.491 2.623 11.716 1.00 88.06 104 ALA A N 1
ATOM 792 C CA . ALA A 1 104 ? 5.431 3.859 10.935 1.00 88.06 104 ALA A CA 1
ATOM 793 C C . ALA A 1 104 ? 6.821 4.357 10.499 1.00 88.06 104 ALA A C 1
ATOM 795 O O . ALA A 1 104 ? 6.920 5.407 9.868 1.00 88.06 104 ALA A O 1
ATOM 796 N N . GLY A 1 105 ? 7.885 3.617 10.829 1.00 87.62 105 GLY A N 1
ATOM 797 C CA . GLY A 1 105 ? 9.250 3.963 10.454 1.00 87.62 105 GLY A CA 1
ATOM 798 C C . GLY A 1 105 ? 9.538 3.777 8.957 1.00 87.62 105 GLY A C 1
ATOM 799 O O . GLY A 1 105 ? 8.668 3.339 8.195 1.00 87.62 105 GLY A O 1
ATOM 800 N N . PRO A 1 106 ? 10.776 4.074 8.520 1.00 87.62 106 PRO A N 1
ATOM 801 C CA . PRO A 1 106 ? 11.202 3.883 7.138 1.00 87.62 106 PRO A CA 1
ATOM 802 C C . PRO A 1 106 ? 11.020 2.436 6.682 1.00 87.62 106 PRO A C 1
ATOM 804 O O . PRO A 1 106 ? 11.339 1.489 7.405 1.00 87.62 106 PRO A O 1
ATOM 807 N N . ARG A 1 107 ? 10.527 2.269 5.457 1.00 90.62 107 ARG A N 1
ATOM 808 C CA . ARG A 1 107 ? 10.212 0.960 4.890 1.00 90.62 107 ARG A CA 1
ATOM 809 C C . ARG A 1 107 ? 11.210 0.611 3.798 1.00 90.62 107 ARG A C 1
ATOM 811 O O . ARG A 1 107 ? 11.486 1.431 2.926 1.00 90.62 107 ARG A O 1
ATOM 818 N N . SER A 1 108 ? 11.711 -0.618 3.802 1.00 94.75 108 SER A N 1
ATOM 819 C CA . SER A 1 108 ? 12.530 -1.119 2.699 1.00 94.75 108 SER A CA 1
ATOM 820 C C . SER A 1 108 ? 11.623 -1.659 1.602 1.00 94.75 108 SER A C 1
ATOM 822 O O . SER A 1 108 ? 10.676 -2.401 1.875 1.00 94.75 108 SER A O 1
ATOM 824 N N . ARG A 1 109 ? 11.889 -1.281 0.354 1.00 95.94 109 ARG A N 1
ATOM 825 C CA . ARG A 1 109 ? 11.113 -1.713 -0.810 1.00 95.94 109 ARG A CA 1
ATOM 826 C C . ARG A 1 109 ? 11.972 -2.613 -1.675 1.00 95.94 109 ARG A C 1
ATOM 828 O O . ARG A 1 109 ? 13.122 -2.289 -1.944 1.00 95.94 109 ARG A O 1
ATOM 835 N N . LEU A 1 110 ? 11.412 -3.731 -2.109 1.00 97.69 110 LEU A N 1
ATOM 836 C CA . LEU A 1 110 ? 12.051 -4.615 -3.072 1.00 97.69 110 LEU A CA 1
ATOM 837 C C . LEU A 1 110 ? 11.112 -4.827 -4.247 1.00 97.69 110 LEU A C 1
ATOM 839 O O . LEU A 1 110 ? 9.904 -4.961 -4.045 1.00 97.69 110 LEU A O 1
ATOM 843 N N . TYR A 1 111 ? 11.663 -4.898 -5.454 1.00 97.88 111 TYR A N 1
ATOM 844 C CA . TYR A 1 111 ? 10.913 -5.297 -6.636 1.00 97.88 111 TYR A CA 1
ATOM 845 C C . TYR A 1 111 ? 11.395 -6.640 -7.171 1.00 97.88 111 TYR A C 1
ATOM 847 O O . TYR A 1 111 ? 12.530 -7.057 -6.950 1.00 97.88 111 TYR A O 1
ATOM 855 N N . SER A 1 112 ? 10.516 -7.308 -7.904 1.00 97.75 112 SER A N 1
ATOM 856 C CA . SER A 1 112 ? 10.810 -8.520 -8.654 1.00 97.75 112 SER A CA 1
ATOM 857 C C . SER A 1 112 ? 10.017 -8.524 -9.955 1.00 97.75 112 SER A C 1
ATOM 859 O O . SER A 1 112 ? 8.890 -8.034 -9.999 1.00 97.75 112 SER A O 1
ATOM 861 N N . LEU A 1 113 ? 10.576 -9.121 -11.006 1.00 96.31 113 LEU A N 1
ATOM 862 C CA . LEU A 1 113 ? 9.874 -9.373 -12.272 1.00 96.31 113 LEU A CA 1
ATOM 863 C C . LEU A 1 113 ? 9.283 -10.794 -12.325 1.00 96.31 113 LEU A C 1
ATOM 865 O O . LEU A 1 113 ? 8.317 -11.066 -13.041 1.00 96.31 113 LEU A O 1
ATOM 869 N N . ASN A 1 114 ? 9.833 -11.721 -11.534 1.00 94.12 114 ASN A N 1
ATOM 870 C CA . ASN A 1 114 ? 9.494 -13.145 -11.570 1.00 94.12 114 ASN A CA 1
ATOM 871 C C . ASN A 1 114 ? 8.914 -13.695 -10.250 1.00 94.12 114 ASN A C 1
ATOM 873 O O . ASN A 1 114 ? 8.433 -14.828 -10.253 1.00 94.12 114 ASN A O 1
ATOM 877 N N . CYS A 1 115 ? 8.851 -12.883 -9.189 1.00 95.75 115 CYS A N 1
ATOM 878 C CA . CYS A 1 115 ? 8.492 -13.238 -7.807 1.00 95.75 115 CYS A CA 1
ATOM 879 C C . CYS A 1 115 ? 9.509 -14.122 -7.073 1.00 95.75 115 CYS A C 1
ATOM 881 O O . CYS A 1 115 ? 9.204 -14.567 -5.970 1.00 95.75 115 CYS A O 1
ATOM 883 N N . VAL A 1 116 ? 10.681 -14.374 -7.655 1.00 94.88 116 VAL A N 1
ATOM 884 C CA . VAL A 1 116 ? 11.714 -15.262 -7.104 1.00 94.88 116 VAL A CA 1
ATOM 885 C C . VAL A 1 116 ? 12.967 -14.468 -6.759 1.00 94.88 116 VAL A C 1
ATOM 887 O O . VAL A 1 116 ? 13.436 -14.537 -5.625 1.00 94.88 116 VAL A O 1
ATOM 890 N N . GLU A 1 117 ? 13.459 -13.678 -7.710 1.00 96.06 117 GLU A N 1
ATOM 891 C CA . GLU A 1 117 ? 14.630 -12.812 -7.577 1.00 96.06 117 GLU A CA 1
ATOM 892 C C . GLU A 1 117 ? 14.179 -11.400 -7.228 1.00 96.06 117 GLU A C 1
ATOM 894 O O . GLU A 1 117 ? 13.296 -10.847 -7.888 1.00 96.06 117 GLU A O 1
ATOM 899 N N . TRP A 1 118 ? 14.769 -10.830 -6.183 1.00 97.62 118 TRP A N 1
ATOM 900 C CA . TRP A 1 118 ? 14.355 -9.548 -5.631 1.00 97.62 118 TRP A CA 1
ATOM 901 C C . TRP A 1 118 ? 15.523 -8.578 -5.583 1.00 97.62 118 TRP A C 1
ATOM 903 O O . TRP A 1 118 ? 16.601 -8.919 -5.099 1.00 97.62 118 TRP A O 1
ATOM 913 N N . SER A 1 119 ? 15.264 -7.357 -6.032 1.00 97.44 119 SER A N 1
ATOM 914 C CA . SER A 1 119 ? 16.213 -6.249 -6.024 1.00 97.44 119 SER A CA 1
ATOM 915 C C . SER A 1 119 ? 15.723 -5.170 -5.068 1.00 97.44 119 SER A C 1
ATOM 917 O O . SER A 1 119 ? 14.536 -4.838 -5.049 1.00 97.44 119 SER A O 1
ATOM 919 N N . LEU A 1 120 ? 16.630 -4.633 -4.253 1.00 97.00 120 LEU A N 1
ATOM 920 C CA . LEU A 1 120 ? 16.327 -3.555 -3.314 1.00 97.00 120 LEU A CA 1
ATOM 921 C C . LEU A 1 120 ? 16.176 -2.232 -4.072 1.00 97.00 120 LEU A C 1
ATOM 923 O O . LEU A 1 120 ? 17.047 -1.869 -4.857 1.00 97.00 120 LEU A O 1
ATOM 927 N N . LEU A 1 121 ? 15.097 -1.504 -3.799 1.00 96.62 121 LEU A N 1
ATOM 928 C CA . LEU A 1 121 ? 14.896 -0.147 -4.289 1.00 96.62 121 LEU A CA 1
ATOM 929 C C . LEU A 1 121 ? 15.525 0.870 -3.328 1.00 96.62 121 LEU A C 1
ATOM 931 O O . LEU A 1 121 ? 15.416 0.699 -2.107 1.00 96.62 121 LEU A O 1
ATOM 935 N N . PRO A 1 122 ? 16.137 1.950 -3.846 1.00 94.88 122 PRO A N 1
ATOM 936 C CA . PRO A 1 122 ? 16.554 3.061 -3.005 1.00 94.88 122 PRO A CA 1
ATOM 937 C C . PRO A 1 122 ? 15.329 3.751 -2.376 1.00 94.88 122 PRO A C 1
ATOM 939 O O . PRO A 1 122 ? 14.225 3.688 -2.927 1.00 94.88 122 PRO A O 1
ATOM 942 N N . PRO A 1 123 ? 15.495 4.419 -1.220 1.00 93.25 123 PRO A N 1
ATOM 943 C CA . PRO A 1 123 ? 14.435 5.246 -0.657 1.00 93.25 123 PRO A CA 1
ATOM 944 C C . PRO A 1 123 ? 14.102 6.404 -1.606 1.00 93.25 123 PRO A C 1
ATOM 946 O O . PRO A 1 123 ? 14.990 6.962 -2.251 1.00 93.25 123 PRO A O 1
ATOM 949 N N . ALA A 1 124 ? 12.824 6.780 -1.670 1.00 93.88 124 ALA A N 1
ATOM 950 C CA . ALA A 1 124 ? 12.381 7.895 -2.497 1.00 93.88 124 ALA A CA 1
ATOM 951 C C . ALA A 1 124 ? 12.954 9.222 -1.979 1.00 93.88 124 ALA A C 1
ATOM 953 O O . ALA A 1 124 ? 12.818 9.545 -0.798 1.00 93.88 124 ALA A O 1
ATOM 954 N N . THR A 1 125 ? 13.567 9.999 -2.872 1.00 93.88 125 THR A N 1
ATOM 955 C CA . THR A 1 125 ? 14.005 11.372 -2.593 1.00 93.88 125 THR A CA 1
ATOM 956 C C . THR A 1 125 ? 13.096 12.376 -3.298 1.00 93.88 125 THR A C 1
ATOM 958 O O . THR A 1 125 ? 12.451 12.062 -4.302 1.00 93.88 125 THR A O 1
ATOM 961 N N . GLU A 1 126 ? 13.048 13.610 -2.793 1.00 91.50 126 GLU A N 1
ATOM 962 C CA . GLU A 1 126 ? 12.273 14.690 -3.422 1.00 91.50 126 GLU A CA 1
ATOM 963 C C . GLU A 1 126 ? 12.736 14.974 -4.860 1.00 91.50 126 GLU A C 1
ATOM 965 O O . GLU A 1 126 ? 11.917 15.274 -5.731 1.00 91.50 126 GLU A O 1
ATOM 970 N N . GLU A 1 127 ? 14.031 14.796 -5.133 1.00 90.31 127 GLU A N 1
ATOM 971 C CA . GLU A 1 127 ? 14.621 14.895 -6.472 1.00 90.31 127 GLU A CA 1
ATOM 972 C C . GLU A 1 127 ? 14.039 13.848 -7.429 1.00 90.31 127 GLU A C 1
ATOM 974 O O . GLU A 1 127 ? 13.604 14.190 -8.526 1.00 90.31 127 GLU A O 1
ATOM 979 N N . MET A 1 128 ? 13.942 12.580 -7.008 1.00 91.69 128 MET A N 1
ATOM 980 C CA . MET A 1 128 ? 13.347 11.521 -7.834 1.00 91.69 128 MET A CA 1
ATOM 981 C C . MET A 1 128 ? 11.878 11.821 -8.155 1.00 91.69 128 MET A C 1
ATOM 983 O O . MET A 1 128 ? 11.420 11.617 -9.281 1.00 91.69 128 MET A O 1
ATOM 987 N N . ILE A 1 129 ? 11.130 12.333 -7.174 1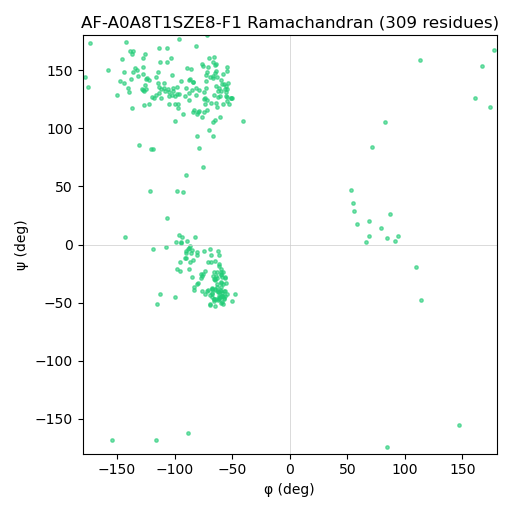.00 90.69 129 ILE A N 1
ATOM 988 C CA . ILE A 1 129 ? 9.713 12.682 -7.339 1.00 90.69 129 ILE A CA 1
ATOM 989 C C . ILE A 1 129 ? 9.558 13.847 -8.323 1.00 90.69 129 ILE A C 1
ATOM 991 O O . ILE A 1 129 ? 8.745 13.773 -9.242 1.00 90.69 129 ILE A O 1
ATOM 995 N N . THR A 1 130 ? 10.355 14.906 -8.180 1.00 90.44 130 THR A N 1
ATOM 996 C CA . THR A 1 130 ? 10.294 16.077 -9.073 1.00 90.44 130 THR A CA 1
ATOM 997 C C . THR A 1 130 ? 10.755 15.757 -10.492 1.00 90.44 130 THR A C 1
ATOM 999 O O . THR A 1 130 ? 10.134 16.213 -11.452 1.00 90.44 130 THR A O 1
ATOM 1002 N N . GLN A 1 131 ? 11.787 14.928 -10.650 1.00 88.25 131 GLN A N 1
ATOM 1003 C CA . GLN A 1 131 ? 12.256 14.478 -11.961 1.00 88.25 131 GLN A CA 1
ATOM 1004 C C . GLN A 1 131 ? 11.186 13.667 -12.705 1.00 88.25 131 GLN A C 1
ATOM 1006 O O . GLN A 1 131 ? 10.998 13.854 -13.908 1.00 88.25 131 GLN A O 1
ATOM 1011 N N . THR A 1 132 ? 10.460 12.804 -11.992 1.00 88.94 132 THR A N 1
ATOM 1012 C CA . THR A 1 132 ? 9.498 11.855 -12.580 1.00 88.94 132 THR A CA 1
ATOM 1013 C C . THR A 1 132 ? 8.075 12.400 -12.701 1.00 88.94 132 THR A C 1
ATOM 1015 O O . THR A 1 132 ? 7.268 11.802 -13.409 1.00 88.94 132 THR A O 1
ATOM 1018 N N . ALA A 1 133 ? 7.758 13.545 -12.086 1.00 85.69 133 ALA A N 1
ATOM 1019 C CA . ALA A 1 133 ? 6.412 14.131 -12.069 1.00 85.69 133 ALA A CA 1
ATOM 1020 C C . ALA A 1 133 ? 5.809 14.390 -13.466 1.00 85.69 133 ALA A C 1
ATOM 1022 O O . ALA A 1 133 ? 4.590 14.367 -13.626 1.00 85.69 133 ALA A O 1
ATOM 1023 N N . GLY A 1 134 ? 6.651 14.632 -14.477 1.00 80.81 134 GLY A N 1
ATOM 1024 C CA . GLY A 1 134 ? 6.216 14.836 -15.863 1.00 80.81 134 GLY A CA 1
ATOM 1025 C C . GLY A 1 134 ? 5.988 13.548 -16.663 1.00 80.81 134 GLY A C 1
ATOM 1026 O O . GLY A 1 134 ? 5.397 13.612 -17.737 1.00 80.81 134 GLY A O 1
ATOM 1027 N N . LEU A 1 135 ? 6.440 12.390 -16.167 1.00 86.19 135 LEU A N 1
ATOM 1028 C CA . LEU A 1 135 ? 6.377 11.124 -16.899 1.00 86.19 135 LEU A CA 1
ATOM 1029 C C . LEU A 1 135 ? 4.981 10.505 -16.796 1.00 86.19 135 LEU A C 1
ATOM 1031 O O . LEU A 1 135 ? 4.556 10.040 -15.733 1.00 86.19 135 LEU A O 1
ATOM 1035 N N . LYS A 1 136 ? 4.278 10.456 -17.927 1.00 84.38 136 LYS A N 1
ATOM 1036 C CA . LYS A 1 136 ? 2.925 9.899 -18.039 1.00 84.38 136 LYS A CA 1
ATOM 1037 C C . LYS A 1 136 ? 2.930 8.551 -18.762 1.00 84.38 136 LYS A C 1
ATOM 1039 O O . LYS A 1 136 ? 3.929 8.131 -19.336 1.00 84.38 136 LYS A O 1
ATOM 1044 N N . GLY A 1 137 ? 1.797 7.858 -18.712 1.00 87.38 137 GLY A N 1
ATOM 1045 C CA . GLY A 1 137 ? 1.594 6.589 -19.405 1.00 87.38 137 GLY A CA 1
ATOM 1046 C C . GLY A 1 137 ? 2.099 5.373 -18.633 1.00 87.38 137 GLY A C 1
ATOM 1047 O O . GLY A 1 137 ? 2.546 5.459 -17.490 1.00 87.38 137 GLY A O 1
ATOM 1048 N N . ARG A 1 138 ? 2.039 4.207 -19.274 1.00 92.19 138 ARG A N 1
ATOM 1049 C CA . ARG A 1 138 ? 2.376 2.926 -18.640 1.00 92.19 138 ARG A CA 1
ATOM 1050 C C . ARG A 1 138 ? 3.880 2.744 -18.468 1.00 92.19 138 ARG A C 1
ATOM 1052 O O . ARG A 1 138 ? 4.677 3.265 -19.242 1.00 92.19 138 ARG A O 1
ATOM 1059 N N . PHE A 1 139 ? 4.249 1.940 -17.477 1.00 95.50 139 PHE A N 1
ATOM 1060 C CA . PHE A 1 139 ? 5.608 1.422 -17.344 1.00 95.50 139 PHE A CA 1
ATOM 1061 C C . PHE A 1 139 ? 5.945 0.497 -18.515 1.00 95.50 139 PHE A C 1
ATOM 1063 O O . PHE A 1 139 ? 5.085 -0.243 -18.996 1.00 95.50 139 PHE A O 1
ATOM 1070 N N . GLN A 1 140 ? 7.203 0.469 -18.937 1.00 95.12 140 GLN A N 1
ATOM 1071 C CA . GLN A 1 140 ? 7.671 -0.457 -19.962 1.00 95.12 140 GLN A CA 1
ATOM 1072 C C . GLN A 1 140 ? 7.860 -1.872 -19.411 1.00 95.12 140 GLN A C 1
ATOM 1074 O O . GLN A 1 140 ? 7.710 -2.838 -20.158 1.00 95.12 140 GLN A O 1
ATOM 1079 N N . GLY A 1 141 ? 8.143 -2.021 -18.116 1.00 94.06 141 GLY A N 1
ATOM 1080 C CA . GLY A 1 141 ? 8.418 -3.311 -17.476 1.00 94.06 141 GLY A CA 1
ATOM 1081 C C . GLY A 1 141 ? 9.888 -3.727 -17.560 1.00 94.06 141 GLY A C 1
ATOM 1082 O O . GLY A 1 141 ? 10.173 -4.920 -17.579 1.00 94.06 141 GLY A O 1
ATOM 1083 N N . ASP A 1 142 ? 10.800 -2.759 -17.665 1.00 94.25 142 ASP A N 1
ATOM 1084 C CA . ASP A 1 142 ? 12.249 -2.969 -17.572 1.00 94.25 142 ASP A CA 1
ATOM 1085 C C . ASP A 1 142 ? 12.885 -1.860 -16.713 1.00 94.25 142 ASP A C 1
ATOM 1087 O O . ASP A 1 142 ? 12.829 -0.695 -17.118 1.00 94.25 142 ASP A O 1
ATOM 1091 N N . PRO A 1 143 ? 13.504 -2.187 -15.562 1.00 93.62 143 PRO A N 1
ATOM 1092 C CA . PRO A 1 143 ? 14.134 -1.200 -14.682 1.00 93.62 143 PRO A CA 1
ATOM 1093 C C . PRO A 1 143 ? 15.196 -0.339 -15.374 1.00 93.62 143 PRO A C 1
ATOM 1095 O O . PRO A 1 143 ? 15.415 0.805 -14.973 1.00 93.62 143 PRO A O 1
ATOM 1098 N N . SER A 1 144 ? 15.856 -0.894 -16.397 1.00 93.88 144 SER A N 1
ATOM 1099 C CA . SER A 1 144 ? 16.940 -0.236 -17.131 1.00 93.88 144 SER A CA 1
ATOM 1100 C C . SER A 1 144 ? 16.446 0.628 -18.287 1.00 93.88 144 SER A C 1
ATOM 1102 O O . SER A 1 144 ? 17.261 1.262 -18.951 1.00 93.88 144 SER A O 1
ATOM 1104 N N . TYR A 1 145 ? 15.135 0.662 -18.548 1.00 93.31 145 TYR A N 1
ATOM 1105 C CA . TYR A 1 145 ? 14.581 1.548 -19.563 1.00 93.31 145 TYR A CA 1
ATOM 1106 C C . TYR A 1 145 ? 14.796 3.008 -19.165 1.00 93.31 145 TYR A C 1
ATOM 1108 O O . TYR A 1 145 ? 14.570 3.385 -18.015 1.00 93.31 145 TYR A O 1
ATOM 1116 N N . GLU A 1 146 ? 15.202 3.829 -20.124 1.00 91.94 146 GLU A N 1
ATOM 1117 C CA . GLU A 1 146 ? 15.485 5.244 -19.920 1.00 91.94 146 GLU A CA 1
ATOM 1118 C C . GLU A 1 146 ? 14.445 6.090 -20.654 1.00 91.94 146 GLU A C 1
ATOM 1120 O O . GLU A 1 146 ? 14.198 5.909 -21.845 1.00 91.94 146 GLU A O 1
ATOM 1125 N N . TYR A 1 147 ? 13.805 6.994 -19.914 1.00 87.19 147 TYR A N 1
ATOM 1126 C CA . TYR A 1 147 ? 12.885 7.982 -20.459 1.00 87.19 147 TYR A CA 1
ATOM 1127 C C . TYR A 1 147 ? 13.663 9.223 -20.877 1.00 87.19 147 TYR A C 1
ATOM 1129 O O . TYR A 1 147 ? 14.423 9.787 -20.081 1.00 87.19 147 TYR A O 1
ATOM 1137 N N . ASP A 1 148 ? 13.411 9.673 -22.101 1.00 80.06 148 ASP A N 1
ATOM 1138 C CA . ASP A 1 148 ? 13.926 10.940 -22.587 1.00 80.06 148 ASP A CA 1
ATOM 1139 C C . ASP A 1 148 ? 13.147 12.082 -21.919 1.00 80.06 148 ASP A C 1
ATOM 1141 O O . ASP A 1 148 ? 11.921 12.182 -22.023 1.00 80.06 148 ASP A O 1
ATOM 1145 N N . SER A 1 149 ? 13.846 12.956 -21.193 1.00 59.84 149 SER A N 1
ATOM 1146 C CA . SER A 1 149 ? 13.180 14.060 -20.498 1.00 59.84 149 SER A CA 1
ATOM 1147 C C . SER A 1 149 ? 12.611 15.127 -21.453 1.00 59.84 149 SER A C 1
ATOM 1149 O O . SER A 1 149 ? 11.917 16.038 -20.998 1.00 59.84 149 SER A O 1
ATOM 1151 N N . THR A 1 150 ? 12.838 15.004 -22.769 1.00 53.78 150 THR A N 1
ATOM 1152 C CA . THR A 1 150 ? 12.220 15.843 -23.812 1.00 53.78 150 THR A CA 1
ATOM 1153 C C . THR A 1 150 ? 10.727 15.578 -24.038 1.00 53.78 150 THR A C 1
ATOM 1155 O O . THR A 1 150 ? 10.040 16.473 -24.536 1.00 53.78 150 THR A O 1
ATOM 1158 N N . GLU A 1 151 ? 10.162 14.460 -23.555 1.00 47.28 151 GLU A N 1
ATOM 1159 C CA . GLU A 1 151 ? 8.696 14.258 -23.522 1.00 47.28 151 GLU A CA 1
ATOM 1160 C C . GLU A 1 151 ? 7.968 15.292 -22.627 1.00 47.28 151 GLU A C 1
ATOM 1162 O O . GLU A 1 151 ? 6.742 15.382 -22.632 1.00 47.28 151 GLU A O 1
ATOM 1167 N N . LYS A 1 152 ? 8.714 16.153 -21.913 1.00 50.31 152 LYS A N 1
ATOM 1168 C CA . LYS A 1 152 ? 8.208 17.351 -21.220 1.00 50.31 152 LYS A CA 1
ATOM 1169 C C . LYS A 1 152 ? 7.640 18.442 -22.145 1.00 50.31 152 LYS A C 1
ATOM 1171 O O . LYS A 1 152 ? 6.991 19.348 -21.632 1.00 50.31 152 LYS A O 1
ATOM 1176 N N . LYS A 1 153 ? 7.881 18.412 -23.463 1.00 39.75 153 LYS A N 1
ATOM 1177 C CA . LYS A 1 153 ? 7.477 19.485 -24.403 1.00 39.75 153 LYS A CA 1
ATOM 1178 C C . LYS A 1 153 ? 6.555 19.006 -25.530 1.00 39.75 153 LYS A C 1
ATOM 1180 O O . LYS A 1 153 ? 6.737 19.356 -26.691 1.00 39.75 153 LYS A O 1
ATOM 1185 N N . GLY A 1 154 ? 5.544 18.219 -25.192 1.00 39.97 154 GLY A N 1
ATOM 1186 C CA . GLY A 1 154 ? 4.459 17.876 -26.110 1.00 39.97 154 GLY A CA 1
ATOM 1187 C C . GLY A 1 154 ? 3.253 18.808 -26.004 1.00 39.97 154 GLY A C 1
ATOM 1188 O O . GLY A 1 154 ? 2.164 18.277 -25.893 1.00 39.97 154 GLY A O 1
ATOM 1189 N N . GLU A 1 155 ? 3.448 20.133 -25.938 1.00 47.28 155 GLU A N 1
ATOM 1190 C CA . GLU A 1 155 ? 2.475 21.214 -26.220 1.00 47.28 155 GLU A CA 1
ATOM 1191 C C . GLU A 1 155 ? 3.135 22.568 -25.848 1.00 47.28 155 GLU A C 1
ATOM 1193 O O . GLU A 1 155 ? 3.531 22.777 -24.707 1.00 47.28 155 GLU A O 1
ATOM 1198 N N . GLU A 1 156 ? 3.303 23.461 -26.832 1.00 47.03 156 GLU A N 1
ATOM 1199 C CA . GLU A 1 156 ? 3.836 24.843 -26.736 1.00 47.03 156 GLU A CA 1
ATOM 1200 C C . GLU A 1 156 ? 5.349 25.052 -26.467 1.00 47.03 156 GLU A C 1
ATOM 1202 O O . GLU A 1 156 ? 5.789 25.359 -25.360 1.00 47.03 156 GLU A O 1
ATOM 1207 N N . ASN A 1 157 ? 6.162 25.009 -27.534 1.00 38.41 157 ASN A N 1
ATOM 1208 C CA . ASN A 1 157 ? 6.922 26.168 -28.056 1.00 38.41 157 ASN A CA 1
ATOM 1209 C C . ASN A 1 157 ? 8.096 25.739 -28.953 1.00 38.41 157 ASN A C 1
ATOM 1211 O O . ASN A 1 157 ? 8.997 25.011 -28.534 1.00 38.41 157 ASN A O 1
ATOM 1215 N N . GLU A 1 158 ? 8.125 26.290 -30.169 1.00 53.06 158 GLU A N 1
ATOM 1216 C CA . GLU A 1 158 ? 9.314 26.370 -31.020 1.00 53.06 158 GLU A CA 1
ATOM 1217 C C . GLU A 1 158 ? 10.414 27.210 -30.343 1.00 53.06 158 GLU A C 1
ATOM 1219 O O . GLU A 1 158 ? 10.170 28.364 -29.989 1.00 53.06 158 GLU A O 1
ATOM 1224 N N . ARG A 1 159 ? 11.632 26.657 -30.223 1.00 41.94 159 ARG A N 1
ATOM 1225 C CA . ARG A 1 159 ? 12.943 27.260 -30.581 1.00 41.94 159 ARG A CA 1
ATOM 1226 C C . ARG A 1 159 ? 14.119 26.460 -29.999 1.00 41.94 159 ARG A C 1
ATOM 1228 O O . ARG A 1 159 ? 13.987 25.741 -29.015 1.00 41.94 159 ARG A O 1
ATOM 1235 N N . ILE A 1 160 ? 15.240 26.583 -30.706 1.00 47.41 160 ILE A N 1
ATOM 1236 C CA . ILE A 1 160 ? 16.333 25.625 -30.909 1.00 47.41 160 ILE A CA 1
ATOM 1237 C C . ILE A 1 160 ? 17.580 25.975 -30.054 1.00 47.41 160 ILE A C 1
ATOM 1239 O O . ILE A 1 160 ? 17.768 27.142 -29.723 1.00 47.41 160 ILE A O 1
ATOM 1243 N N . TYR A 1 161 ? 18.439 24.961 -29.857 1.00 43.75 161 TYR A N 1
ATOM 1244 C CA . TYR A 1 161 ? 19.865 24.926 -29.453 1.00 43.75 161 TYR A CA 1
ATOM 1245 C C . TYR A 1 161 ? 20.193 25.013 -27.952 1.00 43.75 161 TYR A C 1
ATOM 1247 O O . TYR A 1 161 ? 20.138 26.083 -27.365 1.00 43.75 161 TYR A O 1
ATOM 1255 N N . GLU A 1 162 ? 20.589 23.878 -27.357 1.00 41.19 162 GLU A N 1
ATOM 1256 C CA . GLU A 1 162 ? 21.981 23.568 -26.962 1.00 41.19 162 GLU A CA 1
ATOM 1257 C C . GLU A 1 162 ? 22.070 22.127 -26.409 1.00 41.19 162 GLU A C 1
ATOM 1259 O O . GLU A 1 162 ? 21.201 21.672 -25.665 1.00 41.19 162 GLU A O 1
ATOM 1264 N N . GLU A 1 163 ? 23.099 21.388 -26.840 1.00 48.06 163 GLU A N 1
ATOM 1265 C CA . GLU A 1 163 ? 23.507 20.094 -26.284 1.00 48.06 163 GLU A CA 1
ATOM 1266 C C . GLU A 1 163 ? 24.037 20.290 -24.854 1.00 48.06 163 GLU A C 1
ATOM 1268 O O . GLU A 1 163 ? 25.224 20.513 -24.643 1.00 48.06 163 GLU A O 1
ATOM 1273 N N . GLU A 1 164 ? 23.173 20.141 -23.856 1.00 42.66 164 GLU A N 1
ATOM 1274 C CA . GLU A 1 164 ? 23.578 19.686 -22.526 1.00 42.66 164 GLU A CA 1
ATOM 1275 C C . GLU A 1 164 ? 22.766 18.433 -22.219 1.00 42.66 164 GLU A C 1
ATOM 1277 O O . GLU A 1 164 ? 21.537 18.450 -22.290 1.00 42.66 164 GLU A O 1
ATOM 1282 N N . GLY A 1 165 ? 23.472 17.323 -21.978 1.00 47.59 165 GLY A N 1
ATOM 1283 C CA . GLY A 1 165 ? 22.925 15.970 -21.891 1.00 47.59 165 GLY A CA 1
ATOM 1284 C C . GLY A 1 165 ? 21.593 15.920 -21.155 1.00 47.59 165 GLY A C 1
ATOM 1285 O O . GLY A 1 165 ? 21.540 16.060 -19.934 1.00 47.59 165 GLY A O 1
ATOM 1286 N N . VAL A 1 166 ? 20.520 15.720 -21.920 1.00 53.56 166 VAL A N 1
ATOM 1287 C CA . VAL A 1 166 ? 19.171 15.562 -21.390 1.00 53.56 166 VAL A CA 1
ATOM 1288 C C . VAL A 1 166 ? 19.226 14.457 -20.330 1.00 53.56 166 VAL A C 1
ATOM 1290 O O . VAL A 1 166 ? 19.646 13.345 -20.659 1.00 53.56 166 VAL A O 1
ATOM 1293 N N . PRO A 1 167 ? 18.866 14.722 -19.060 1.00 64.31 167 PRO A N 1
ATOM 1294 C CA . PRO A 1 167 ? 18.986 13.717 -18.017 1.00 64.31 167 PRO A CA 1
ATOM 1295 C C . PRO A 1 167 ? 18.000 12.587 -18.312 1.00 64.31 167 PRO A C 1
ATOM 1297 O O . PRO A 1 167 ? 16.790 12.741 -18.145 1.00 64.31 167 PRO A O 1
ATOM 1300 N N . MET A 1 168 ? 18.534 11.465 -18.787 1.00 82.38 168 MET A N 1
ATOM 1301 C CA . MET A 1 168 ? 17.796 10.227 -18.989 1.00 82.38 168 MET A CA 1
ATOM 1302 C C . MET A 1 168 ? 17.322 9.719 -17.629 1.00 82.38 168 MET A C 1
ATOM 1304 O O . MET A 1 168 ? 18.122 9.504 -16.715 1.00 82.38 168 MET A O 1
ATOM 1308 N N . ILE A 1 169 ? 16.010 9.555 -17.469 1.00 89.50 169 ILE A N 1
ATOM 1309 C CA . ILE A 1 169 ? 15.429 9.085 -16.209 1.00 89.50 169 ILE A CA 1
ATOM 1310 C C . ILE A 1 169 ? 15.198 7.586 -16.329 1.00 89.50 169 ILE A C 1
ATOM 1312 O O . ILE A 1 169 ? 14.389 7.142 -17.141 1.00 89.50 169 ILE A O 1
ATOM 1316 N N . LYS A 1 170 ? 15.869 6.797 -15.489 1.00 93.69 170 LYS A N 1
ATOM 1317 C CA . LYS A 1 170 ? 15.635 5.350 -15.433 1.00 93.69 170 LYS A CA 1
ATOM 1318 C C . LYS A 1 170 ? 14.237 5.028 -14.918 1.00 93.69 170 LYS A C 1
ATOM 1320 O O . LYS A 1 170 ? 13.739 5.651 -13.978 1.00 93.69 170 LYS A O 1
ATOM 1325 N N . GLU A 1 171 ? 13.629 3.992 -15.479 1.00 95.06 171 GLU A N 1
ATOM 1326 C CA . GLU A 1 171 ? 12.322 3.494 -15.063 1.00 95.06 171 GLU A CA 1
ATOM 1327 C C . GLU A 1 171 ? 12.309 3.053 -13.597 1.00 95.06 171 GLU A C 1
ATOM 1329 O O . GLU A 1 171 ? 11.315 3.268 -12.908 1.00 95.06 171 GLU A O 1
ATOM 1334 N N . GLU A 1 172 ? 13.420 2.518 -13.088 1.00 95.81 172 GLU A N 1
ATOM 1335 C CA . GLU A 1 172 ? 13.571 2.198 -11.666 1.00 95.81 172 GLU A CA 1
ATOM 1336 C C . GLU A 1 172 ? 13.338 3.424 -10.760 1.00 95.81 172 GLU A C 1
ATOM 1338 O O . GLU A 1 172 ? 12.647 3.323 -9.748 1.00 95.81 172 GLU A O 1
ATOM 1343 N N . ILE A 1 173 ? 13.817 4.609 -11.154 1.00 95.06 173 ILE A N 1
ATOM 1344 C CA . ILE A 1 173 ? 13.604 5.858 -10.404 1.00 95.06 173 ILE A CA 1
ATOM 1345 C C . ILE A 1 173 ? 12.130 6.271 -10.438 1.00 95.06 173 ILE A C 1
ATOM 1347 O O . ILE A 1 173 ? 11.546 6.631 -9.411 1.00 95.06 173 ILE A O 1
ATOM 1351 N N . ARG A 1 174 ? 11.495 6.149 -11.609 1.00 95.06 174 ARG A N 1
ATOM 1352 C CA . ARG A 1 174 ? 10.050 6.364 -11.773 1.00 95.06 174 ARG A CA 1
ATOM 1353 C C . ARG A 1 174 ? 9.234 5.405 -10.908 1.00 95.06 174 ARG A C 1
ATOM 1355 O O . ARG A 1 174 ? 8.239 5.820 -10.312 1.00 95.06 174 ARG A O 1
ATOM 1362 N N . LEU A 1 175 ? 9.655 4.145 -10.815 1.00 96.69 175 LEU A N 1
ATOM 1363 C CA . LEU A 1 175 ? 9.006 3.122 -10.002 1.00 96.69 175 LEU A CA 1
ATOM 1364 C C . LEU A 1 175 ? 9.044 3.501 -8.517 1.00 96.69 175 LEU A C 1
ATOM 1366 O O . LEU A 1 175 ? 8.001 3.485 -7.866 1.00 96.69 175 LEU A O 1
ATOM 1370 N N . VAL A 1 176 ? 10.208 3.915 -8.007 1.00 96.88 176 VAL A N 1
ATOM 1371 C CA . VAL A 1 176 ? 10.377 4.383 -6.619 1.00 96.88 176 VAL A CA 1
ATOM 1372 C C . VAL A 1 176 ? 9.455 5.560 -6.310 1.00 96.88 176 VAL A C 1
ATOM 1374 O O . VAL A 1 176 ? 8.690 5.507 -5.346 1.00 96.88 176 VAL A O 1
ATOM 1377 N N . ALA A 1 177 ? 9.477 6.595 -7.152 1.00 95.81 177 ALA A N 1
ATOM 1378 C CA . ALA A 1 177 ? 8.648 7.783 -6.963 1.00 95.81 177 ALA A CA 1
ATOM 1379 C C . ALA A 1 177 ? 7.144 7.471 -7.030 1.00 95.81 177 ALA A C 1
ATOM 1381 O O . ALA A 1 177 ? 6.353 8.048 -6.286 1.00 95.81 177 ALA A O 1
ATOM 1382 N N . THR A 1 178 ? 6.737 6.544 -7.899 1.00 96.00 178 THR A N 1
ATOM 1383 C CA . THR A 1 178 ? 5.331 6.136 -8.033 1.00 96.00 178 THR A CA 1
ATOM 1384 C C . THR A 1 178 ? 4.856 5.360 -6.807 1.00 96.00 178 THR A C 1
ATOM 1386 O O . THR A 1 178 ? 3.772 5.634 -6.299 1.00 96.00 178 THR A O 1
ATOM 1389 N N . ILE A 1 179 ? 5.667 4.428 -6.292 1.00 95.75 179 ILE A N 1
ATOM 1390 C CA . ILE A 1 179 ? 5.345 3.679 -5.067 1.00 95.75 179 ILE A CA 1
ATOM 1391 C C . ILE A 1 179 ? 5.178 4.639 -3.885 1.00 95.75 179 ILE A C 1
ATOM 1393 O O . ILE A 1 179 ? 4.204 4.511 -3.149 1.00 95.75 179 ILE A O 1
ATOM 1397 N N . ASP A 1 180 ? 6.070 5.621 -3.734 1.00 94.25 180 ASP A N 1
ATOM 1398 C CA . ASP A 1 180 ? 5.979 6.632 -2.672 1.00 94.25 180 ASP A CA 1
ATOM 1399 C C . ASP A 1 180 ? 4.698 7.481 -2.775 1.00 94.25 180 ASP A C 1
ATOM 1401 O O . ASP A 1 180 ? 3.997 7.681 -1.781 1.00 94.25 180 ASP A O 1
ATOM 1405 N N . GLN A 1 181 ? 4.336 7.926 -3.983 1.00 93.75 181 GLN A N 1
ATOM 1406 C CA . GLN A 1 181 ? 3.093 8.671 -4.212 1.00 93.75 181 GLN A CA 1
ATOM 1407 C C . GLN A 1 181 ? 1.844 7.848 -3.884 1.00 93.75 181 GLN A C 1
ATOM 1409 O O . GLN A 1 181 ? 0.894 8.376 -3.301 1.00 93.75 181 GLN A O 1
ATOM 1414 N N . ILE A 1 182 ? 1.844 6.565 -4.251 1.00 94.88 182 ILE A N 1
ATOM 1415 C CA . ILE A 1 182 ? 0.768 5.634 -3.916 1.00 94.88 182 ILE A CA 1
ATOM 1416 C C . ILE A 1 182 ? 0.727 5.463 -2.393 1.00 94.88 182 ILE A C 1
ATOM 1418 O O . ILE A 1 182 ? -0.294 5.748 -1.782 1.00 94.88 182 ILE A O 1
ATOM 1422 N N . ASP A 1 183 ? 1.831 5.119 -1.734 1.00 92.31 183 ASP A N 1
ATOM 1423 C CA . ASP A 1 183 ? 1.867 4.922 -0.278 1.00 92.31 183 ASP A CA 1
ATOM 1424 C C . ASP A 1 183 ? 1.336 6.125 0.510 1.00 92.31 183 ASP A C 1
ATOM 1426 O O . ASP A 1 183 ? 0.547 5.950 1.444 1.00 92.31 183 ASP A O 1
ATOM 1430 N N . LYS A 1 184 ? 1.709 7.344 0.105 1.00 90.12 184 LYS A N 1
ATOM 1431 C CA . LYS A 1 184 ? 1.214 8.589 0.712 1.00 90.12 184 LYS A CA 1
ATOM 1432 C C . LYS A 1 184 ? -0.287 8.803 0.519 1.00 90.12 184 LYS A C 1
ATOM 1434 O O . LYS A 1 184 ? -0.907 9.443 1.359 1.00 90.12 184 LYS A O 1
ATOM 1439 N N . ALA A 1 185 ? -0.859 8.301 -0.572 1.00 88.81 185 ALA A N 1
ATOM 1440 C CA . ALA A 1 185 ? -2.262 8.503 -0.913 1.00 88.81 185 ALA A CA 1
ATOM 1441 C C . ALA A 1 185 ? -3.179 7.340 -0.511 1.00 88.81 185 ALA A C 1
ATOM 1443 O O . ALA A 1 185 ? -4.394 7.521 -0.477 1.00 88.81 185 ALA A O 1
ATOM 1444 N N . VAL A 1 186 ? -2.641 6.134 -0.310 1.00 84.31 186 VAL A N 1
ATOM 1445 C CA . VAL A 1 186 ? -3.457 4.920 -0.181 1.00 84.31 186 VAL A CA 1
ATOM 1446 C C . VAL A 1 186 ? -2.952 3.884 0.823 1.00 84.31 186 VAL A C 1
ATOM 1448 O O . VAL A 1 186 ? -3.532 2.800 0.922 1.00 84.31 186 VAL A O 1
ATOM 1451 N N . GLY A 1 187 ? -1.911 4.173 1.605 1.00 85.69 187 GLY A N 1
ATOM 1452 C CA . GLY A 1 187 ? -1.615 3.348 2.773 1.00 85.69 187 GLY A CA 1
ATOM 1453 C C . GLY A 1 187 ? -2.760 3.479 3.777 1.00 85.69 187 GLY A C 1
ATOM 1454 O O . GLY A 1 187 ? -2.874 4.521 4.398 1.00 85.69 187 GLY A O 1
ATOM 1455 N N . ILE A 1 188 ? -3.614 2.465 3.948 1.00 91.75 188 ILE A N 1
ATOM 1456 C CA . ILE A 1 188 ? -4.830 2.571 4.782 1.00 91.75 188 ILE A CA 1
ATOM 1457 C C . ILE A 1 188 ? -4.747 1.659 5.995 1.00 91.75 188 ILE A C 1
ATOM 1459 O O . ILE A 1 188 ? -4.378 0.487 5.879 1.00 91.75 188 ILE A O 1
ATOM 1463 N N . ILE A 1 189 ? -5.203 2.168 7.139 1.00 94.25 189 ILE A N 1
ATOM 1464 C CA . ILE A 1 189 ? -5.459 1.373 8.339 1.00 94.25 189 ILE A CA 1
ATOM 1465 C C . ILE A 1 189 ? -6.809 1.730 8.985 1.00 94.25 189 ILE A C 1
ATOM 1467 O O . ILE A 1 189 ? -7.270 2.869 8.871 1.00 94.25 189 ILE A O 1
ATOM 1471 N N . PRO A 1 190 ? -7.457 0.785 9.689 1.00 95.62 190 PRO A N 1
ATOM 1472 C CA . PRO A 1 190 ? -8.568 1.096 10.581 1.00 95.62 190 PRO A CA 1
ATOM 1473 C C . PRO A 1 190 ? -8.124 1.985 11.751 1.00 95.62 190 PRO A C 1
ATOM 1475 O O . PRO A 1 190 ? -7.006 1.850 12.259 1.00 95.62 190 PRO A O 1
ATOM 1478 N N . ARG A 1 191 ? -9.028 2.836 12.246 1.00 94.88 191 ARG A N 1
ATOM 1479 C CA . ARG A 1 191 ? -8.829 3.602 13.484 1.00 94.88 191 ARG A CA 1
ATOM 1480 C C . ARG A 1 191 ? -8.457 2.665 14.631 1.00 94.88 191 ARG A C 1
ATOM 1482 O O . ARG A 1 191 ? -9.048 1.599 14.778 1.00 94.88 191 ARG A O 1
ATOM 1489 N N . SER A 1 192 ? -7.508 3.079 15.469 1.00 93.00 192 SER A N 1
ATOM 1490 C CA . SER A 1 192 ? -7.044 2.314 16.637 1.00 93.00 192 SER A CA 1
ATOM 1491 C C . SER A 1 192 ? -6.323 0.994 16.333 1.00 93.00 192 SER A C 1
ATOM 1493 O O . SER A 1 192 ? -5.886 0.336 17.272 1.00 93.00 192 SER A O 1
ATOM 1495 N N . ALA A 1 193 ? -6.104 0.615 15.067 1.00 93.75 193 ALA A N 1
ATOM 1496 C CA . ALA A 1 193 ? -5.297 -0.567 14.738 1.00 93.75 193 ALA A CA 1
ATOM 1497 C C . ALA A 1 193 ? -3.825 -0.424 15.177 1.00 93.75 193 ALA A C 1
ATOM 1499 O O . ALA A 1 193 ? -3.163 -1.414 15.495 1.00 93.75 193 ALA A O 1
ATOM 1500 N N . PHE A 1 194 ? -3.330 0.813 15.246 1.00 93.94 194 PHE A N 1
ATOM 1501 C CA . PHE A 1 194 ? -1.984 1.159 15.692 1.00 93.94 194 PHE A CA 1
ATOM 1502 C C . PHE A 1 194 ? -2.044 2.220 16.788 1.00 93.94 194 PHE A C 1
ATOM 1504 O O . PHE A 1 194 ? -2.987 3.009 16.849 1.00 93.94 194 PHE A O 1
ATOM 1511 N N . VAL A 1 195 ? -1.025 2.229 17.644 1.00 94.31 195 VAL A N 1
ATOM 1512 C CA . VAL A 1 195 ? -0.855 3.202 18.721 1.00 94.31 195 VAL A CA 1
ATOM 1513 C C . VAL A 1 195 ? 0.523 3.844 18.624 1.00 94.31 195 VAL A C 1
ATOM 1515 O O . VAL A 1 195 ? 1.536 3.153 18.473 1.00 94.31 195 VAL A O 1
ATOM 1518 N N . LYS A 1 196 ? 0.560 5.172 18.708 1.00 93.75 196 LYS A N 1
ATOM 1519 C CA . LYS A 1 196 ? 1.791 5.946 18.804 1.00 93.75 196 LYS A CA 1
ATOM 1520 C C . LYS A 1 196 ? 2.193 6.074 20.265 1.00 93.75 196 LYS A C 1
ATOM 1522 O O . LYS A 1 196 ? 1.418 6.532 21.100 1.00 93.75 196 LYS A O 1
ATOM 1527 N N . THR A 1 197 ? 3.410 5.652 20.582 1.00 91.31 197 THR A N 1
ATOM 1528 C CA . THR A 1 197 ? 3.946 5.796 21.937 1.00 91.31 197 THR A CA 1
ATOM 1529 C C . THR A 1 197 ? 4.367 7.246 22.201 1.00 91.31 197 THR A C 1
ATOM 1531 O O . THR A 1 197 ? 4.740 7.953 21.261 1.00 91.31 197 THR A O 1
ATOM 1534 N N . PRO A 1 198 ? 4.407 7.695 23.471 1.00 88.56 198 PRO A N 1
ATOM 1535 C CA . PRO A 1 198 ? 4.920 9.025 23.815 1.00 88.56 198 PRO A CA 1
ATOM 1536 C C . PRO A 1 198 ? 6.367 9.268 23.361 1.00 88.56 198 PRO A C 1
ATOM 1538 O O . PRO A 1 198 ? 6.772 10.410 23.175 1.00 88.56 198 PRO A O 1
ATOM 1541 N N . LEU A 1 199 ? 7.142 8.195 23.173 1.00 87.69 199 LEU A N 1
ATOM 1542 C CA . LEU A 1 199 ? 8.526 8.248 22.702 1.00 87.69 199 LEU A CA 1
ATOM 1543 C C . LEU A 1 199 ? 8.642 8.400 21.178 1.00 87.69 199 LEU A C 1
ATOM 1545 O O . LEU A 1 199 ? 9.744 8.609 20.682 1.00 87.69 199 LEU A O 1
ATOM 1549 N N . GLY A 1 200 ? 7.537 8.290 20.432 1.00 86.69 200 GLY A N 1
ATOM 1550 C CA . GLY A 1 200 ? 7.507 8.435 18.976 1.00 86.69 200 GLY A CA 1
ATOM 1551 C C . GLY A 1 200 ? 7.150 7.162 18.200 1.00 86.69 200 GLY A C 1
ATOM 1552 O O . GLY A 1 200 ? 6.270 7.266 17.342 1.00 86.69 200 GLY A O 1
ATOM 1553 N N . PRO A 1 201 ? 7.760 5.987 18.480 1.00 91.19 201 PRO A N 1
ATOM 1554 C CA . PRO A 1 201 ? 7.510 4.761 17.724 1.00 91.19 201 PRO A CA 1
ATOM 1555 C C . PRO A 1 201 ? 6.046 4.332 17.722 1.00 91.19 201 PRO A C 1
ATOM 1557 O O . PRO A 1 201 ? 5.333 4.500 18.722 1.00 91.19 201 PRO A O 1
ATOM 1560 N N . VAL A 1 202 ? 5.623 3.732 16.611 1.00 93.38 202 VAL A N 1
ATOM 1561 C CA . VAL A 1 202 ? 4.265 3.233 16.400 1.00 93.38 202 VAL A CA 1
ATOM 1562 C C . VAL A 1 202 ? 4.260 1.708 16.430 1.00 93.38 202 VAL A C 1
ATOM 1564 O O . VAL A 1 202 ? 5.039 1.044 15.742 1.00 93.38 202 VAL A O 1
ATOM 1567 N N . HIS A 1 203 ? 3.331 1.138 17.193 1.00 92.56 203 HIS A N 1
ATOM 1568 C CA . HIS A 1 203 ? 3.157 -0.307 17.311 1.00 92.56 203 HIS A CA 1
ATOM 1569 C C . HIS A 1 203 ? 1.715 -0.721 17.029 1.00 92.56 203 HIS A C 1
ATOM 1571 O O . HIS A 1 203 ? 0.788 0.083 17.112 1.00 92.56 203 HIS A O 1
ATOM 1577 N N . GLU A 1 204 ? 1.518 -1.998 16.707 1.00 91.94 204 GLU A N 1
ATOM 1578 C CA . GLU A 1 204 ? 0.176 -2.572 16.621 1.00 91.94 204 GLU A CA 1
ATOM 1579 C C . GLU A 1 204 ? -0.513 -2.497 17.985 1.00 91.94 204 GLU A C 1
ATOM 1581 O O . GLU A 1 204 ? 0.053 -2.873 19.019 1.00 91.94 204 GLU A O 1
ATOM 1586 N N . ASN A 1 205 ? -1.757 -2.029 17.987 1.00 92.81 205 ASN A N 1
ATOM 1587 C CA . ASN A 1 205 ? -2.539 -1.945 19.203 1.00 92.81 205 ASN A CA 1
ATOM 1588 C C . ASN A 1 205 ? -3.049 -3.340 19.589 1.00 92.81 205 ASN A C 1
ATOM 1590 O O . ASN A 1 205 ? -3.942 -3.910 18.958 1.00 92.81 205 ASN A O 1
ATOM 1594 N N . ARG A 1 206 ? -2.510 -3.898 20.677 1.00 90.25 206 ARG A N 1
ATOM 1595 C CA . ARG A 1 206 ? -2.912 -5.224 21.177 1.00 90.25 206 ARG A CA 1
ATOM 1596 C C . ARG A 1 206 ? -4.378 -5.283 21.609 1.00 90.25 206 ARG A C 1
ATOM 1598 O O . ARG A 1 206 ? -4.956 -6.367 21.555 1.00 90.25 206 ARG A O 1
ATOM 1605 N N . ASN A 1 207 ? -4.974 -4.145 21.952 1.00 91.06 207 ASN A N 1
ATOM 1606 C CA . ASN A 1 207 ? -6.367 -4.040 22.385 1.00 91.06 207 ASN A CA 1
ATOM 1607 C C . ASN A 1 207 ? -7.333 -3.797 21.221 1.00 91.06 207 ASN A C 1
ATOM 1609 O O . ASN A 1 207 ? -8.540 -3.779 21.428 1.00 91.06 207 ASN A O 1
ATOM 1613 N N . PHE A 1 208 ? -6.831 -3.603 19.999 1.00 93.00 208 PHE A N 1
ATOM 1614 C CA . PHE A 1 208 ? -7.695 -3.496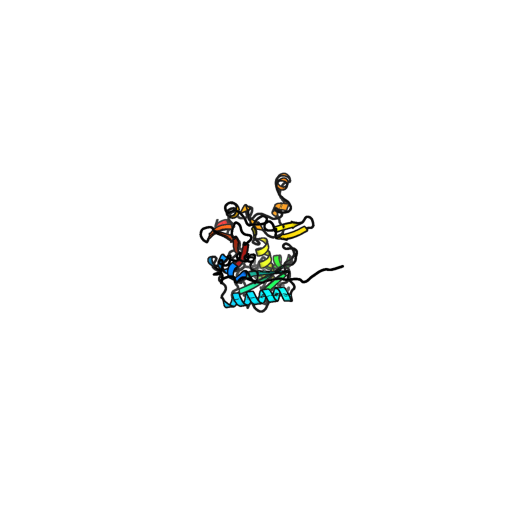 18.834 1.00 93.00 208 PHE A CA 1
ATOM 1615 C C . PHE A 1 208 ? -8.343 -4.850 18.558 1.00 93.00 208 PHE A C 1
ATOM 1617 O O . PHE A 1 208 ? -7.633 -5.832 18.335 1.00 93.00 208 PHE A O 1
ATOM 1624 N N . GLU A 1 209 ? -9.671 -4.898 18.560 1.00 93.25 209 GLU A N 1
ATOM 1625 C CA . GLU A 1 209 ? -10.456 -6.101 18.259 1.00 93.25 209 GLU A CA 1
ATOM 1626 C C . GLU A 1 209 ? -11.150 -6.028 16.895 1.00 93.25 209 GLU A C 1
ATOM 1628 O O . GLU A 1 209 ? -11.746 -7.008 16.469 1.00 93.25 209 GLU A O 1
ATOM 1633 N N . GLY A 1 210 ? -11.012 -4.914 16.172 1.00 94.12 210 GLY A N 1
ATOM 1634 C CA . GLY A 1 210 ? -11.715 -4.651 14.918 1.00 94.12 210 GLY A CA 1
ATOM 1635 C C . GLY A 1 210 ? -12.710 -3.506 15.044 1.00 94.12 210 GLY A C 1
ATOM 1636 O O . GLY A 1 210 ? -13.153 -3.174 16.141 1.00 94.12 210 GLY A O 1
ATOM 1637 N N . LEU A 1 211 ? -13.074 -2.905 13.912 1.00 95.81 211 LEU A N 1
ATOM 1638 C CA . LEU A 1 211 ? -14.157 -1.925 13.874 1.00 95.81 211 LEU A CA 1
ATOM 1639 C C . LEU A 1 211 ? -15.500 -2.635 14.039 1.00 95.81 211 LEU A C 1
ATOM 1641 O O . LEU A 1 211 ? -15.697 -3.738 13.515 1.00 95.81 211 LEU A O 1
ATOM 1645 N N . SER A 1 212 ? -16.452 -1.984 14.703 1.00 95.38 212 SER A N 1
ATOM 1646 C CA . SER A 1 212 ? -17.832 -2.467 14.712 1.00 95.38 212 SER A CA 1
ATOM 1647 C C . SER A 1 212 ? -18.455 -2.400 13.314 1.00 95.38 212 SER A C 1
ATOM 1649 O O . SER A 1 212 ? -18.008 -1.663 12.435 1.00 95.38 212 SER A O 1
ATOM 1651 N N . LEU A 1 213 ? -19.545 -3.140 13.091 1.00 93.00 213 LEU A N 1
ATOM 1652 C CA . LEU A 1 213 ? -20.258 -3.126 11.805 1.00 93.00 213 LEU A CA 1
ATOM 1653 C C . LEU A 1 213 ? -20.796 -1.738 11.418 1.00 93.00 213 LEU A C 1
ATOM 1655 O O . LEU A 1 213 ? -21.010 -1.474 10.235 1.00 93.00 213 LEU A O 1
ATOM 1659 N N . THR A 1 214 ? -21.061 -0.866 12.392 1.00 94.31 214 THR A N 1
ATOM 1660 C CA . THR A 1 214 ? -21.552 0.499 12.157 1.00 94.31 214 THR A CA 1
ATOM 1661 C C . THR A 1 214 ? -20.414 1.466 11.842 1.00 94.31 214 THR A C 1
ATOM 1663 O O . THR A 1 214 ? -20.590 2.341 10.996 1.00 94.31 214 THR A O 1
ATOM 1666 N N . GLU A 1 215 ? -19.253 1.302 12.478 1.00 95.56 215 GLU A N 1
ATOM 1667 C CA . GLU A 1 215 ? -18.041 2.090 12.219 1.00 95.56 215 GLU A CA 1
ATOM 1668 C C . GLU A 1 215 ? -17.385 1.698 10.900 1.00 95.56 215 GLU A C 1
ATOM 1670 O O . GLU A 1 215 ? -17.048 2.563 10.102 1.00 95.56 215 GLU A O 1
ATOM 1675 N N . ALA A 1 216 ? -17.296 0.400 10.606 1.00 95.25 216 ALA A N 1
ATOM 1676 C CA . ALA A 1 216 ? -16.635 -0.107 9.407 1.00 95.25 216 ALA A CA 1
ATOM 1677 C C . ALA A 1 216 ? -17.287 0.379 8.094 1.00 95.25 216 ALA A C 1
ATOM 1679 O O . ALA A 1 216 ? -16.684 0.320 7.031 1.00 95.25 216 ALA A O 1
ATOM 1680 N N . LYS A 1 217 ? -18.522 0.893 8.136 1.00 94.38 217 LYS A N 1
ATOM 1681 C CA . LYS A 1 217 ? -19.193 1.491 6.967 1.00 94.38 217 LYS A CA 1
ATOM 1682 C C . LYS A 1 217 ? -18.862 2.971 6.764 1.00 94.38 217 LYS A C 1
ATOM 1684 O O . LYS A 1 217 ? -19.299 3.555 5.776 1.00 94.38 217 LYS A O 1
ATOM 1689 N N . LYS A 1 218 ? -18.148 3.597 7.700 1.00 96.00 218 LYS A N 1
ATOM 1690 C CA . LYS A 1 218 ? -17.864 5.032 7.702 1.00 96.00 218 LYS A CA 1
ATOM 1691 C C . LYS A 1 218 ? -16.422 5.280 7.297 1.00 96.00 218 LYS A C 1
ATOM 1693 O O . LYS A 1 218 ? -15.495 4.714 7.870 1.00 96.00 218 LYS A O 1
ATOM 1698 N N . LEU A 1 219 ? -16.232 6.196 6.354 1.00 94.62 219 LEU A N 1
ATOM 1699 C CA . LEU A 1 219 ? -14.904 6.550 5.855 1.00 94.62 219 LEU A CA 1
ATOM 1700 C C . LEU A 1 219 ? -14.012 7.168 6.946 1.00 94.62 219 LEU A C 1
ATOM 1702 O O . LEU A 1 219 ? -12.806 6.953 6.953 1.00 94.62 219 LEU A O 1
ATOM 1706 N N . ASN A 1 220 ? -14.616 7.837 7.932 1.00 94.38 220 ASN A N 1
ATOM 1707 C CA . ASN A 1 220 ? -13.905 8.422 9.069 1.00 94.38 220 ASN A CA 1
ATOM 1708 C C . ASN A 1 220 ? -13.291 7.405 10.048 1.00 94.38 220 ASN A C 1
ATOM 1710 O O . ASN A 1 220 ? -12.531 7.782 10.935 1.00 94.38 220 ASN A O 1
ATOM 1714 N N . SER A 1 221 ? -13.602 6.116 9.885 1.00 96.19 221 SER A N 1
ATOM 1715 C CA . SER A 1 221 ? -13.003 5.023 10.657 1.00 96.19 221 SER A CA 1
ATOM 1716 C C . SER A 1 221 ? -11.725 4.476 10.012 1.00 96.19 221 SER A C 1
ATOM 1718 O O . SER A 1 221 ? -11.135 3.532 10.534 1.00 96.19 221 SER A O 1
ATOM 1720 N N . TYR A 1 222 ? -11.285 5.070 8.901 1.00 95.94 222 TYR A N 1
ATOM 1721 C CA . TYR A 1 222 ? -10.090 4.691 8.157 1.00 95.94 222 TYR A CA 1
ATOM 1722 C C . TYR A 1 222 ? -9.150 5.888 8.002 1.00 95.94 222 TYR A C 1
ATOM 1724 O O . TYR A 1 222 ? -9.588 7.033 7.852 1.00 95.94 222 TYR A O 1
ATOM 1732 N N . PHE A 1 223 ? -7.850 5.609 8.063 1.00 95.00 223 PHE A N 1
ATOM 1733 C CA . PHE A 1 223 ? -6.797 6.614 8.149 1.00 95.00 223 PHE A CA 1
ATOM 1734 C C . PHE A 1 223 ? -5.634 6.281 7.222 1.00 95.00 223 PHE A C 1
ATOM 1736 O O . PHE A 1 223 ? -5.317 5.105 7.019 1.00 95.00 223 PHE A O 1
ATOM 1743 N N . HIS A 1 224 ? -4.978 7.323 6.715 1.00 94.00 224 HIS A N 1
ATOM 1744 C CA . HIS A 1 224 ? -3.734 7.198 5.965 1.00 94.00 224 HIS A CA 1
ATOM 1745 C C . HIS A 1 224 ? -2.583 6.828 6.902 1.00 94.00 224 HIS A C 1
ATOM 1747 O O . HIS A 1 224 ? -2.301 7.538 7.863 1.00 94.00 224 HIS A O 1
ATOM 1753 N N . PHE A 1 225 ? -1.881 5.736 6.616 1.00 92.12 225 PHE A N 1
ATOM 1754 C CA . PHE A 1 225 ? -0.724 5.252 7.364 1.00 92.12 225 PHE A CA 1
ATOM 1755 C C . PHE A 1 225 ? 0.579 5.842 6.813 1.00 92.12 225 PHE A C 1
ATOM 1757 O O . PHE A 1 225 ? 1.475 5.130 6.346 1.00 92.12 225 PHE A O 1
ATOM 1764 N N . THR A 1 226 ? 0.633 7.170 6.854 1.00 89.38 226 THR A N 1
ATOM 1765 C CA . THR A 1 226 ? 1.754 8.023 6.450 1.00 89.38 226 THR A CA 1
ATOM 1766 C C . THR A 1 226 ? 1.858 9.210 7.411 1.00 89.38 226 THR A C 1
ATOM 1768 O O . THR A 1 226 ? 1.015 9.377 8.294 1.00 89.38 226 THR A O 1
ATOM 1771 N N . GLU A 1 227 ? 2.891 10.037 7.270 1.00 86.25 227 GLU A N 1
ATOM 1772 C CA . GLU A 1 227 ? 3.007 11.248 8.077 1.00 86.25 227 GLU A CA 1
ATOM 1773 C C . GLU A 1 227 ? 1.807 12.184 7.828 1.00 86.25 227 GLU A C 1
ATOM 1775 O O . GLU A 1 227 ? 1.515 12.510 6.675 1.00 86.25 227 GLU A O 1
ATOM 1780 N N . PRO A 1 228 ? 1.101 12.637 8.881 1.00 86.88 228 PRO A N 1
ATOM 1781 C CA . PRO A 1 228 ? -0.091 13.448 8.703 1.00 86.88 228 PRO A CA 1
ATOM 1782 C C . PRO A 1 228 ? 0.254 14.867 8.239 1.00 86.88 228 PRO A C 1
ATOM 1784 O O . PRO A 1 228 ? 1.114 15.553 8.805 1.00 86.88 228 PRO A O 1
ATOM 1787 N N . VAL A 1 229 ? -0.489 15.336 7.244 1.00 85.81 229 VAL A N 1
ATOM 1788 C CA . VAL A 1 229 ? -0.409 16.686 6.682 1.00 85.81 229 VAL A CA 1
ATOM 1789 C C . VAL A 1 229 ? -1.529 17.555 7.253 1.00 85.81 229 VAL A C 1
ATOM 1791 O O . VAL A 1 229 ? -1.281 18.675 7.701 1.00 85.81 229 VAL A O 1
ATOM 1794 N N . ASN A 1 230 ? -2.758 17.035 7.315 1.00 81.19 230 ASN A N 1
ATOM 1795 C CA . ASN A 1 230 ? -3.939 17.810 7.697 1.00 81.19 230 ASN A CA 1
ATOM 1796 C C . ASN A 1 230 ? -4.066 17.994 9.213 1.00 81.19 230 ASN A C 1
ATOM 1798 O O . ASN A 1 230 ? -4.498 19.058 9.662 1.00 81.19 230 ASN A O 1
ATOM 1802 N N . LEU A 1 231 ? -3.646 17.019 10.029 1.00 80.31 231 LEU A N 1
ATOM 1803 C CA . LEU A 1 231 ? -3.639 17.163 11.493 1.00 80.31 231 LEU A CA 1
ATOM 1804 C C . LEU A 1 231 ? -2.803 18.355 11.974 1.00 80.31 231 LEU A C 1
ATOM 1806 O O . LEU A 1 231 ? -3.171 19.007 12.958 1.00 80.31 231 LEU A O 1
ATOM 1810 N N . LYS A 1 232 ? -1.704 18.676 11.276 1.00 79.19 232 LYS A N 1
ATOM 1811 C CA . LYS A 1 232 ? -0.848 19.828 11.607 1.00 79.19 232 LYS A CA 1
ATOM 1812 C C . LYS A 1 232 ? -1.651 21.134 11.542 1.00 79.19 232 LYS A C 1
ATOM 1814 O O . LYS A 1 232 ? -1.522 21.969 12.439 1.00 79.19 232 LYS A O 1
ATOM 1819 N N . ASN A 1 233 ? -2.580 21.219 10.590 1.00 80.88 233 ASN A N 1
ATOM 1820 C CA . ASN A 1 233 ? -3.395 22.396 10.290 1.00 80.88 233 ASN A CA 1
ATOM 1821 C C . ASN A 1 233 ? -4.690 22.509 11.123 1.00 80.88 233 ASN A C 1
ATOM 1823 O O . ASN A 1 233 ? -5.423 23.484 10.972 1.00 80.88 233 ASN A O 1
ATOM 1827 N N . ARG A 1 234 ? -4.996 21.545 12.009 1.00 83.25 234 ARG A N 1
ATOM 1828 C CA . ARG A 1 234 ? -6.205 21.597 12.857 1.00 83.25 234 ARG A CA 1
ATOM 1829 C C . ARG A 1 234 ? -6.113 22.648 13.966 1.00 83.25 234 ARG A C 1
ATOM 1831 O O . ARG A 1 234 ? -5.036 22.895 14.521 1.00 83.25 234 ARG A O 1
ATOM 1838 N N . THR A 1 235 ? -7.268 23.212 14.329 1.00 84.56 235 THR A N 1
ATOM 1839 C CA . THR A 1 235 ? -7.386 24.205 15.409 1.00 84.56 235 THR A CA 1
ATOM 1840 C C . THR A 1 235 ? -7.149 23.576 16.787 1.00 84.56 235 THR A C 1
ATOM 1842 O O . THR A 1 235 ? -7.265 22.362 16.957 1.00 84.56 235 THR A O 1
ATOM 1845 N N . LEU A 1 236 ? -6.832 24.396 17.797 1.00 81.44 236 LEU A N 1
ATOM 1846 C CA . LEU A 1 236 ? -6.616 23.913 19.170 1.00 81.44 236 LEU A CA 1
ATOM 1847 C C . LEU A 1 236 ? -7.856 23.225 19.754 1.00 81.44 236 LEU A C 1
ATOM 1849 O O . LEU A 1 236 ? -7.723 22.190 20.396 1.00 81.44 236 LEU A O 1
ATOM 1853 N N . LEU A 1 237 ? -9.051 23.759 19.480 1.00 82.94 237 LEU A N 1
ATOM 1854 C CA . LEU A 1 237 ? -10.315 23.158 19.914 1.00 82.94 237 LEU A CA 1
ATOM 1855 C C . LEU A 1 237 ? -10.504 21.766 19.303 1.00 82.94 237 LEU A C 1
ATOM 1857 O O . LEU A 1 237 ? -10.778 20.818 20.021 1.00 82.94 237 LEU A O 1
ATOM 1861 N N . GLN A 1 238 ? -10.262 21.621 17.998 1.00 82.25 238 GLN A N 1
ATOM 1862 C CA . GLN A 1 238 ? -10.364 20.325 17.321 1.00 82.25 238 GLN A CA 1
ATOM 1863 C C . GLN A 1 238 ? -9.335 19.309 17.822 1.00 82.25 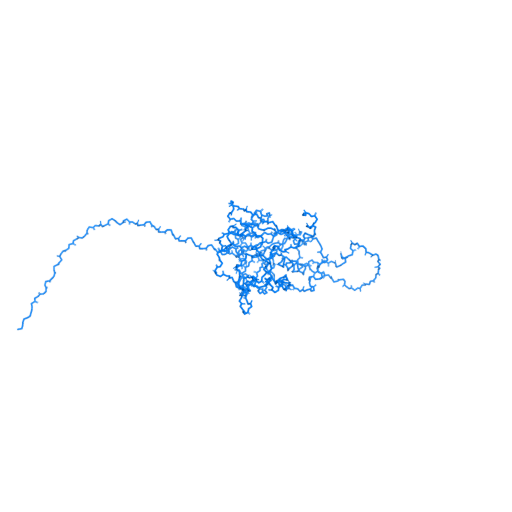238 GLN A C 1
ATOM 1865 O O . GLN A 1 238 ? -9.593 18.113 17.777 1.00 82.25 238 GLN A O 1
ATOM 1870 N N . LYS A 1 239 ? -8.156 19.770 18.254 1.00 80.88 239 LYS A N 1
ATOM 1871 C CA . LYS A 1 239 ? -7.107 18.909 18.813 1.00 80.88 239 LYS A CA 1
ATOM 1872 C C . LYS A 1 239 ? -7.425 18.444 20.236 1.00 80.88 239 LYS A C 1
ATOM 1874 O O . LYS A 1 239 ? -6.931 17.393 20.621 1.00 80.88 239 LYS A O 1
ATOM 1879 N N . ALA A 1 240 ? -8.232 19.190 20.992 1.00 80.88 240 ALA A N 1
ATOM 1880 C CA . ALA A 1 240 ? -8.598 18.834 22.363 1.00 80.88 240 ALA A CA 1
ATOM 1881 C C . ALA A 1 240 ? -9.457 17.559 22.444 1.00 80.88 240 ALA A C 1
ATOM 1883 O O . ALA A 1 240 ? -9.391 16.850 23.443 1.00 80.88 240 ALA A O 1
ATOM 1884 N N . ASP A 1 241 ? -10.205 17.250 21.381 1.00 84.94 241 ASP A N 1
ATOM 1885 C CA . ASP A 1 241 ? -11.065 16.064 21.300 1.00 84.94 241 ASP A CA 1
ATOM 1886 C C . ASP A 1 241 ? -10.343 14.813 20.753 1.00 84.94 241 ASP A C 1
ATOM 1888 O O . ASP A 1 241 ? -10.946 13.743 20.664 1.00 84.94 241 ASP A O 1
ATOM 1892 N N . LEU A 1 242 ? -9.070 14.928 20.346 1.00 86.06 242 LEU A N 1
ATOM 1893 C CA . LEU A 1 242 ? -8.295 13.822 19.771 1.00 86.06 242 LEU A CA 1
ATOM 1894 C C . LEU A 1 242 ? -7.473 13.107 20.841 1.00 86.06 242 LEU A C 1
ATOM 1896 O O . LEU A 1 242 ? -6.842 13.755 21.675 1.00 86.06 242 LEU A O 1
ATOM 1900 N N . ASP A 1 243 ? -7.388 11.778 20.754 1.00 87.81 243 ASP A N 1
ATOM 1901 C CA . ASP A 1 243 ? -6.402 11.013 21.521 1.00 87.81 243 ASP A CA 1
ATOM 1902 C C . ASP A 1 243 ? -5.061 11.014 20.763 1.00 87.81 243 ASP A C 1
ATOM 1904 O O . ASP A 1 243 ? -4.974 10.397 19.699 1.00 87.81 243 ASP A O 1
ATOM 1908 N N . PRO A 1 244 ? -3.981 11.638 21.274 1.00 87.88 244 PRO A N 1
ATOM 1909 C CA . PRO A 1 244 ? -2.702 11.711 20.561 1.00 87.88 244 PRO A CA 1
ATOM 1910 C C . PRO A 1 244 ? -2.048 10.351 20.279 1.00 87.88 244 PRO A C 1
ATOM 1912 O O . PRO A 1 244 ? -1.162 10.261 19.430 1.00 87.88 244 PRO A O 1
ATOM 1915 N N . SER A 1 245 ? -2.453 9.302 20.996 1.00 88.94 245 SER A N 1
ATOM 1916 C CA . SER A 1 245 ? -1.920 7.948 20.839 1.00 88.94 245 SER A CA 1
ATOM 1917 C C . SER A 1 245 ? -2.626 7.189 19.716 1.00 88.94 245 SER A C 1
ATOM 1919 O O . SER A 1 245 ? -2.022 6.305 19.112 1.00 88.94 245 SER A O 1
ATOM 1921 N N . ILE A 1 246 ? -3.892 7.512 19.431 1.00 89.94 246 ILE A N 1
ATOM 1922 C CA . ILE A 1 246 ? -4.750 6.779 18.483 1.00 89.94 246 ILE A CA 1
ATOM 1923 C C . ILE A 1 246 ? -5.068 7.621 17.242 1.00 89.94 246 ILE A C 1
ATOM 1925 O O . ILE A 1 246 ? -5.009 7.121 16.121 1.00 89.94 246 ILE A O 1
ATOM 1929 N N . ASP A 1 247 ? -5.365 8.902 17.430 1.00 89.50 247 ASP A N 1
ATOM 1930 C CA . ASP A 1 247 ? -5.787 9.850 16.400 1.00 89.50 247 ASP A CA 1
ATOM 1931 C C . ASP A 1 247 ? -4.602 10.700 15.904 1.00 89.50 247 ASP A C 1
ATOM 1933 O O . ASP A 1 247 ? -4.681 11.922 15.770 1.00 89.50 247 ASP A O 1
ATOM 1937 N N . PHE A 1 248 ? -3.472 10.039 15.636 1.00 91.75 248 PHE A N 1
ATOM 1938 C CA . PHE A 1 248 ? -2.226 10.671 15.180 1.00 91.75 248 PHE A CA 1
ATOM 1939 C C . PHE A 1 248 ? -2.070 10.709 13.651 1.00 91.75 248 PHE A C 1
ATOM 1941 O O . PHE A 1 248 ? -1.008 11.098 13.166 1.00 91.75 248 PHE A O 1
ATOM 1948 N N . LEU A 1 249 ? -3.098 10.303 12.897 1.00 92.38 249 LEU A N 1
ATOM 1949 C CA . LEU A 1 249 ? -3.093 10.198 11.433 1.00 92.38 249 LEU A CA 1
ATOM 1950 C C . LEU A 1 249 ? -4.243 10.973 10.779 1.00 92.38 249 LEU A C 1
ATOM 1952 O O . LEU A 1 249 ? -5.235 11.316 11.424 1.00 92.38 249 LEU A O 1
ATOM 1956 N N . ASP A 1 250 ? -4.131 11.204 9.471 1.00 92.50 250 ASP A N 1
ATOM 1957 C CA . ASP A 1 250 ? -5.183 11.850 8.687 1.00 92.50 250 ASP A CA 1
ATOM 1958 C C . ASP A 1 250 ? -6.281 10.857 8.292 1.00 92.50 250 ASP A C 1
ATOM 1960 O O . ASP A 1 250 ? -6.013 9.742 7.847 1.00 92.50 250 ASP A O 1
ATOM 1964 N N . SER A 1 251 ? -7.536 11.274 8.451 1.00 93.25 251 SER A N 1
ATOM 1965 C CA . SER A 1 251 ? -8.705 10.463 8.102 1.00 93.25 251 SER A CA 1
ATOM 1966 C C . SER A 1 251 ? -9.054 10.580 6.618 1.00 93.25 251 SER A C 1
ATOM 1968 O O . SER A 1 251 ? -9.103 11.698 6.098 1.00 93.25 251 SER A O 1
ATOM 1970 N N . LEU A 1 252 ? -9.427 9.452 5.996 1.00 94.12 252 LEU A N 1
ATOM 1971 C CA . LEU A 1 252 ? -9.851 9.383 4.588 1.00 94.12 252 LEU A CA 1
ATOM 1972 C C . LEU A 1 252 ? -11.090 10.244 4.274 1.00 94.12 252 LEU A C 1
ATOM 1974 O O . LEU A 1 252 ? -11.337 10.581 3.120 1.00 94.12 252 LEU A O 1
ATOM 1978 N N . GLU A 1 253 ? -11.895 10.602 5.282 1.00 92.94 253 GLU A N 1
ATOM 1979 C CA . GLU A 1 253 ? -13.088 11.451 5.116 1.00 92.94 253 GLU A CA 1
ATOM 1980 C C . GLU A 1 253 ? -12.763 12.832 4.525 1.00 92.94 253 GLU A C 1
ATOM 1982 O O . GLU A 1 253 ? -13.600 13.435 3.851 1.00 92.94 253 GLU A O 1
ATOM 1987 N N . HIS A 1 254 ? -11.547 13.322 4.765 1.00 91.00 254 HIS A N 1
ATOM 1988 C CA . HIS A 1 254 ? -11.112 14.655 4.356 1.00 91.00 254 HIS A CA 1
ATOM 1989 C C . HIS A 1 254 ? -10.343 14.652 3.030 1.00 91.00 254 HIS A C 1
ATOM 1991 O O . HIS A 1 254 ? -9.793 15.686 2.650 1.00 91.00 254 HIS A O 1
ATOM 1997 N N . ASP A 1 255 ? -10.298 13.517 2.329 1.00 91.81 255 ASP A N 1
ATOM 1998 C CA . ASP A 1 255 ? -9.595 13.409 1.057 1.00 91.81 255 ASP A CA 1
ATOM 1999 C C . ASP A 1 255 ? -10.256 14.251 -0.036 1.00 91.81 255 ASP A C 1
ATOM 2001 O O . ASP A 1 255 ? -11.481 14.394 -0.119 1.00 91.81 255 ASP A O 1
ATOM 2005 N N . ILE A 1 256 ? -9.407 14.801 -0.902 1.00 89.31 256 ILE A N 1
ATOM 2006 C CA . ILE A 1 256 ? -9.798 15.647 -2.025 1.00 89.31 256 ILE A CA 1
ATOM 2007 C C . ILE A 1 256 ? -9.396 14.931 -3.326 1.00 89.31 256 ILE A C 1
ATOM 2009 O O . ILE A 1 256 ? -8.229 14.555 -3.462 1.00 89.31 256 ILE A O 1
ATOM 2013 N N . PRO A 1 257 ? -10.316 14.775 -4.299 1.00 92.25 257 PRO A N 1
ATOM 2014 C CA . PRO A 1 257 ? -11.717 15.214 -4.275 1.00 92.25 257 PRO A CA 1
ATOM 2015 C C . PRO A 1 257 ? -12.601 14.395 -3.316 1.00 92.25 257 PRO A C 1
ATOM 2017 O O . PRO A 1 257 ? -12.358 13.208 -3.076 1.00 92.25 257 PRO A O 1
ATOM 2020 N N . LYS A 1 258 ? -13.671 15.012 -2.794 1.00 90.69 258 LYS A N 1
ATOM 2021 C CA . LYS A 1 258 ? -14.700 14.279 -2.038 1.00 90.69 258 LYS A CA 1
ATOM 2022 C C . LYS A 1 258 ? -15.303 13.207 -2.938 1.00 90.69 258 LYS A C 1
ATOM 2024 O O . LYS A 1 258 ? -15.670 13.513 -4.061 1.00 90.69 258 LYS A O 1
ATOM 2029 N N . GLY A 1 259 ? -15.424 11.978 -2.441 1.00 91.06 259 GLY A N 1
ATOM 2030 C CA . GLY A 1 259 ? -15.847 10.835 -3.258 1.00 91.06 259 GLY A CA 1
ATOM 2031 C C . GLY A 1 259 ? -14.691 10.024 -3.851 1.00 91.06 259 GLY A C 1
ATOM 2032 O O . GLY A 1 259 ? -14.945 9.087 -4.594 1.00 91.06 259 GLY A O 1
ATOM 2033 N N . SER A 1 260 ? -13.434 10.298 -3.472 1.00 93.19 260 SER A N 1
ATOM 2034 C CA . SER A 1 260 ? -12.255 9.516 -3.902 1.00 93.19 260 SER A CA 1
ATOM 2035 C C . SER A 1 260 ? -12.244 8.043 -3.478 1.00 93.19 260 SER A C 1
ATOM 2037 O O . SER A 1 260 ? -11.391 7.277 -3.932 1.00 93.19 260 SER A O 1
ATOM 2039 N N . TRP A 1 261 ? -13.182 7.637 -2.625 1.00 95.31 261 TRP A N 1
ATOM 2040 C CA . TRP A 1 261 ? -13.253 6.310 -2.034 1.00 95.31 261 TRP A CA 1
ATOM 2041 C C . TRP A 1 261 ? -14.628 5.696 -2.235 1.00 95.31 261 TRP A C 1
ATOM 2043 O O . TRP A 1 261 ? -15.646 6.314 -1.928 1.00 95.31 261 TRP A O 1
ATOM 2053 N N . SER A 1 262 ? -14.654 4.434 -2.657 1.00 94.62 262 SER A N 1
ATOM 2054 C CA . SER A 1 262 ? -15.860 3.608 -2.591 1.00 94.62 262 SER A CA 1
ATOM 2055 C C . SER A 1 262 ? -15.761 2.638 -1.416 1.00 94.62 262 SER A C 1
ATOM 2057 O O . SER A 1 262 ? -14.777 1.899 -1.331 1.00 94.62 262 SER A O 1
ATOM 2059 N N . ILE A 1 263 ? -16.783 2.597 -0.558 1.00 95.19 263 ILE A N 1
ATOM 2060 C CA . ILE A 1 263 ? -16.948 1.594 0.504 1.00 95.19 263 ILE A CA 1
ATOM 2061 C C . ILE A 1 263 ? -18.030 0.608 0.071 1.00 95.19 263 ILE A C 1
ATOM 2063 O O . ILE A 1 263 ? -19.140 1.009 -0.275 1.00 95.19 263 ILE A O 1
ATOM 2067 N N . GLN A 1 264 ? -17.719 -0.684 0.114 1.00 93.88 264 GLN A N 1
ATOM 2068 C CA . GLN A 1 264 ? -18.651 -1.751 -0.235 1.00 93.88 264 GLN A CA 1
ATOM 2069 C C . GLN A 1 264 ? -18.661 -2.843 0.830 1.00 93.88 264 GLN A C 1
ATOM 2071 O O . GLN A 1 264 ? -17.637 -3.164 1.432 1.00 93.88 264 GLN A O 1
ATOM 2076 N N . LEU A 1 265 ? -19.838 -3.428 1.045 1.00 93.06 265 LEU A N 1
ATOM 2077 C CA . LEU A 1 265 ? -20.014 -4.615 1.870 1.00 93.06 265 LEU A CA 1
ATOM 2078 C C . LEU A 1 265 ? -20.035 -5.837 0.963 1.00 93.06 265 LEU A C 1
ATOM 2080 O O . LEU A 1 265 ? -20.898 -5.961 0.098 1.00 93.06 265 LEU A O 1
ATOM 2084 N N . GLU A 1 266 ? -19.106 -6.751 1.188 1.00 91.00 266 GLU A N 1
ATOM 2085 C CA . GLU A 1 266 ? -19.005 -8.004 0.452 1.00 91.00 266 GLU A CA 1
ATOM 2086 C C . GLU A 1 266 ? -19.288 -9.197 1.381 1.00 91.00 266 GLU A C 1
ATOM 2088 O O . GLU A 1 266 ? -19.393 -9.057 2.604 1.00 91.00 266 GLU A O 1
ATOM 2093 N N . ARG A 1 267 ? -19.453 -10.392 0.794 1.00 87.56 267 ARG A N 1
ATOM 2094 C CA . ARG A 1 267 ? -19.659 -11.664 1.522 1.00 87.56 267 ARG A CA 1
ATOM 2095 C C . ARG A 1 267 ? -20.819 -11.619 2.531 1.00 87.56 267 ARG A C 1
ATOM 2097 O O . ARG A 1 267 ? -20.682 -12.022 3.679 1.00 87.56 267 ARG A O 1
ATOM 2104 N N . GLY A 1 268 ? -21.967 -11.087 2.110 1.00 85.06 268 GLY A N 1
ATOM 2105 C CA . GLY A 1 268 ? -23.145 -10.974 2.979 1.00 85.06 268 GLY A CA 1
ATOM 2106 C C . GLY A 1 268 ? -22.987 -9.957 4.117 1.00 85.06 268 GLY A C 1
ATOM 2107 O O . GLY A 1 268 ? -23.706 -10.035 5.106 1.00 85.06 268 GLY A O 1
ATOM 2108 N N . GLY A 1 269 ? -22.048 -9.012 3.994 1.00 85.81 269 GLY A N 1
ATOM 2109 C CA . GLY A 1 269 ? -21.807 -7.962 4.986 1.00 85.81 269 GLY A CA 1
ATOM 2110 C C . GLY A 1 269 ? -20.759 -8.308 6.041 1.00 85.81 269 GLY A C 1
ATOM 2111 O O . GLY A 1 269 ? -20.516 -7.492 6.926 1.00 85.81 269 GLY A O 1
ATOM 2112 N N . SER A 1 270 ? -20.112 -9.474 5.944 1.00 90.06 270 SER A N 1
ATOM 2113 C CA . SER A 1 270 ? -19.042 -9.879 6.863 1.00 90.06 270 SER A CA 1
ATOM 2114 C C . SER A 1 270 ? -17.680 -9.261 6.527 1.00 90.06 270 SER A C 1
ATOM 2116 O O . SER A 1 270 ? -16.714 -9.482 7.252 1.00 90.06 270 SER A O 1
ATOM 2118 N N . MET A 1 271 ? -17.568 -8.553 5.403 1.00 93.31 271 MET A N 1
ATOM 2119 C CA . MET A 1 271 ? -16.328 -7.944 4.936 1.00 93.31 271 MET A CA 1
ATOM 2120 C C . MET A 1 271 ? -16.618 -6.567 4.352 1.00 93.31 271 MET A C 1
ATOM 2122 O O . MET A 1 271 ? -17.548 -6.407 3.561 1.00 93.31 271 MET A O 1
ATOM 2126 N N . VAL A 1 272 ? -15.802 -5.587 4.723 1.00 95.19 272 VAL A N 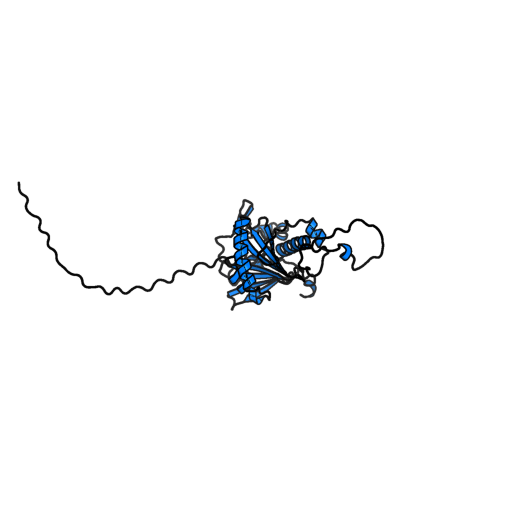1
ATOM 2127 C CA . VAL A 1 272 ? -15.797 -4.265 4.102 1.00 95.19 272 VAL A CA 1
ATOM 2128 C C . VAL A 1 272 ? -14.631 -4.191 3.134 1.00 95.19 272 VAL A C 1
ATOM 2130 O O . VAL A 1 272 ? -13.515 -4.582 3.478 1.00 95.19 272 VAL A O 1
ATOM 2133 N N . VAL A 1 273 ? -14.892 -3.669 1.941 1.00 94.94 273 VAL A N 1
ATOM 2134 C CA . VAL A 1 273 ? -13.887 -3.399 0.918 1.00 94.94 273 VAL A CA 1
ATOM 2135 C C . VAL A 1 273 ? -13.887 -1.913 0.592 1.00 94.94 273 VAL A C 1
ATOM 2137 O O . VAL A 1 273 ? -14.928 -1.339 0.270 1.00 94.94 273 VAL A O 1
ATOM 2140 N N . LEU A 1 274 ? -12.710 -1.299 0.677 1.00 95.50 274 LEU A N 1
ATOM 2141 C CA . LEU A 1 274 ? -12.457 0.070 0.247 1.00 95.50 274 LEU A CA 1
ATOM 2142 C C . LEU A 1 274 ? -11.667 0.025 -1.059 1.00 95.50 274 LEU A C 1
ATOM 2144 O O . LEU A 1 274 ? -10.688 -0.712 -1.171 1.00 95.50 274 LEU A O 1
ATOM 2148 N N . ARG A 1 275 ? -12.069 0.830 -2.042 1.00 95.00 275 ARG A N 1
ATOM 2149 C CA . ARG A 1 275 ? -11.311 1.015 -3.288 1.00 95.00 275 ARG A CA 1
ATOM 2150 C C . ARG A 1 275 ? -11.045 2.492 -3.511 1.00 95.00 275 ARG A C 1
ATOM 2152 O O . ARG A 1 275 ? -11.942 3.312 -3.302 1.00 95.00 275 ARG A O 1
ATOM 2159 N N . SER A 1 276 ? -9.823 2.803 -3.930 1.00 95.00 276 SER A N 1
ATOM 2160 C CA . SER A 1 276 ? -9.465 4.159 -4.339 1.00 95.00 276 SER A CA 1
ATOM 2161 C C . SER A 1 276 ? -9.917 4.386 -5.777 1.00 95.00 276 SER A C 1
ATOM 2163 O O . SER A 1 276 ? -9.603 3.591 -6.663 1.00 95.00 276 SER A O 1
ATOM 2165 N N . LEU A 1 277 ? -10.643 5.477 -6.007 1.00 94.88 277 LEU A N 1
ATOM 2166 C CA . LEU A 1 277 ? -10.992 5.949 -7.349 1.00 94.88 277 LEU A CA 1
ATOM 2167 C C . LEU A 1 277 ? -9.906 6.870 -7.925 1.00 94.88 277 LEU A C 1
ATOM 2169 O O . LEU A 1 277 ? -9.814 7.029 -9.142 1.00 94.88 277 LEU A O 1
ATOM 2173 N N . LEU A 1 278 ? -9.073 7.449 -7.050 1.00 94.44 278 LEU A N 1
ATOM 2174 C CA . LEU A 1 278 ? -7.944 8.300 -7.426 1.00 94.44 278 LEU A CA 1
ATOM 2175 C C . LEU A 1 278 ? -6.720 7.478 -7.840 1.00 94.44 278 LEU A C 1
ATOM 2177 O O . LEU A 1 278 ? -5.990 7.871 -8.745 1.00 94.44 278 LEU A O 1
ATOM 2181 N N . TRP A 1 279 ? -6.523 6.319 -7.211 1.00 95.00 279 TRP A N 1
ATOM 2182 C CA . TRP A 1 279 ? -5.501 5.342 -7.578 1.00 95.00 279 TRP A CA 1
ATOM 2183 C C . TRP A 1 279 ? -6.153 4.001 -7.927 1.00 95.00 279 TRP A C 1
ATOM 2185 O O . TRP A 1 279 ? -6.204 3.092 -7.086 1.00 95.00 279 TRP A O 1
ATOM 2195 N N . PRO A 1 280 ? -6.654 3.858 -9.170 1.00 94.00 280 PRO A N 1
ATOM 2196 C CA . PRO A 1 280 ? -7.254 2.616 -9.629 1.00 94.00 280 PRO A CA 1
ATOM 2197 C C . PRO A 1 280 ? -6.289 1.441 -9.452 1.00 94.00 280 PRO A C 1
ATOM 2199 O O . PRO A 1 280 ? -5.117 1.502 -9.829 1.00 94.00 280 PRO A O 1
ATOM 2202 N N . GLY A 1 281 ? -6.797 0.363 -8.859 1.00 92.81 281 GLY A N 1
ATOM 2203 C CA . GLY A 1 281 ? -6.025 -0.836 -8.533 1.00 92.81 281 GLY A CA 1
ATOM 2204 C C . GLY A 1 281 ? -5.796 -1.040 -7.038 1.00 92.81 281 GLY A C 1
ATOM 2205 O O . GLY A 1 281 ? -5.550 -2.173 -6.625 1.00 92.81 281 GLY A O 1
ATOM 2206 N N . LEU A 1 282 ? -5.937 -0.006 -6.203 1.00 94.31 282 LEU A N 1
ATOM 2207 C CA . LEU A 1 282 ? -5.919 -0.211 -4.757 1.00 94.31 282 LEU A CA 1
ATOM 2208 C C . LEU A 1 282 ? -7.220 -0.861 -4.276 1.00 94.31 282 LEU A C 1
ATOM 2210 O O . LEU A 1 282 ? -8.311 -0.317 -4.461 1.00 94.31 282 LEU A O 1
ATOM 2214 N N . THR A 1 283 ? -7.082 -1.978 -3.563 1.00 94.44 283 THR A N 1
ATOM 2215 C CA . THR A 1 283 ? -8.160 -2.591 -2.785 1.00 94.44 283 THR A CA 1
ATOM 2216 C C . THR A 1 283 ? -7.706 -2.801 -1.343 1.00 94.44 283 THR A C 1
ATOM 2218 O O . THR A 1 283 ? -6.753 -3.535 -1.086 1.00 94.44 283 THR A O 1
ATOM 2221 N N . PHE A 1 284 ? -8.411 -2.186 -0.399 1.00 95.12 284 PHE A N 1
ATOM 2222 C CA . PHE A 1 284 ? -8.300 -2.450 1.032 1.00 95.12 284 PHE A CA 1
ATOM 2223 C C . PHE A 1 284 ? -9.473 -3.314 1.487 1.00 95.12 284 PHE A C 1
ATOM 2225 O O . PHE A 1 284 ? -10.589 -3.168 0.993 1.00 95.12 284 PHE A O 1
ATOM 2232 N N . TYR A 1 285 ? -9.236 -4.195 2.449 1.00 94.19 285 TYR A N 1
ATOM 2233 C CA . TYR A 1 285 ? -10.266 -5.015 3.066 1.00 94.19 285 TYR A CA 1
ATOM 2234 C C . TYR A 1 285 ? -10.146 -4.988 4.587 1.00 94.19 285 TYR A C 1
ATOM 2236 O O . TYR A 1 285 ? -9.057 -4.886 5.154 1.00 94.19 285 TYR A O 1
ATOM 2244 N N . HIS A 1 286 ? -11.283 -5.149 5.251 1.00 95.25 286 HIS A N 1
ATOM 2245 C CA . HIS A 1 286 ? -11.368 -5.355 6.687 1.00 95.25 286 HIS A CA 1
ATOM 2246 C C . HIS A 1 286 ? -12.500 -6.326 7.004 1.00 95.25 286 HIS A C 1
ATOM 2248 O O . HIS A 1 286 ? -13.580 -6.240 6.418 1.00 95.25 286 HIS A O 1
ATOM 2254 N N . ILE A 1 287 ? -12.262 -7.239 7.943 1.00 95.19 287 ILE A N 1
ATOM 2255 C CA . ILE A 1 287 ? -13.304 -8.096 8.512 1.00 95.19 287 ILE A CA 1
ATOM 2256 C C . ILE A 1 287 ? -13.707 -7.470 9.854 1.00 95.19 287 ILE A C 1
ATOM 2258 O O . ILE A 1 287 ? -12.914 -7.541 10.800 1.00 95.19 287 ILE A O 1
ATOM 2262 N N . PRO A 1 288 ? -14.894 -6.835 9.943 1.00 94.94 288 PRO A N 1
ATOM 2263 C CA . PRO A 1 288 ? -15.358 -6.176 11.163 1.00 94.94 288 PRO A CA 1
ATOM 2264 C C . PRO A 1 288 ? -15.352 -7.118 12.366 1.00 94.94 288 PRO A C 1
ATOM 2266 O O . PRO A 1 288 ? -15.505 -8.329 12.209 1.00 94.94 288 PRO A O 1
ATOM 2269 N N . MET A 1 289 ? -15.204 -6.557 13.568 1.00 94.31 289 MET A N 1
ATOM 2270 C CA . MET A 1 289 ? -15.079 -7.310 14.828 1.00 94.31 289 MET A CA 1
ATOM 2271 C C . MET A 1 289 ? -13.888 -8.288 14.855 1.00 94.31 289 MET A C 1
ATOM 2273 O O . MET A 1 289 ? -13.859 -9.221 15.657 1.00 94.31 289 MET A O 1
ATOM 2277 N N . THR A 1 290 ? -12.910 -8.110 13.959 1.00 93.25 290 THR A N 1
ATOM 2278 C CA . THR A 1 290 ? -11.638 -8.837 13.995 1.00 93.25 290 THR A CA 1
ATOM 2279 C C . THR A 1 290 ? -10.467 -7.903 13.709 1.00 93.25 290 THR A C 1
ATOM 2281 O O . THR A 1 290 ? -10.619 -6.841 13.113 1.00 93.25 290 THR A O 1
ATOM 2284 N N . LYS A 1 291 ? -9.244 -8.338 14.023 1.00 92.50 291 LYS A N 1
ATOM 2285 C CA . LYS A 1 291 ? -8.021 -7.593 13.677 1.00 92.50 291 LYS A CA 1
ATOM 2286 C C . LYS A 1 291 ? -7.645 -7.681 12.197 1.00 92.50 291 LYS A C 1
ATOM 2288 O O . LYS A 1 291 ? -6.676 -7.052 11.780 1.00 92.50 291 LYS A O 1
ATOM 2293 N N . GLN A 1 292 ? -8.353 -8.483 11.403 1.00 92.38 292 GLN A N 1
ATOM 2294 C CA . GLN A 1 292 ? -7.963 -8.783 10.028 1.00 92.38 292 GLN A CA 1
ATOM 2295 C C . GLN A 1 292 ? -8.252 -7.588 9.120 1.00 92.38 292 GLN A C 1
ATOM 2297 O O . GLN A 1 292 ? -9.404 -7.199 8.912 1.00 92.38 292 GLN A O 1
ATOM 2302 N N . HIS A 1 293 ? -7.187 -6.998 8.593 1.00 93.75 293 HIS A N 1
ATOM 2303 C CA . HIS A 1 293 ? -7.244 -5.916 7.627 1.00 93.75 293 HIS A CA 1
ATOM 2304 C C . HIS A 1 293 ? -5.942 -5.855 6.843 1.00 93.75 293 HIS A C 1
ATOM 2306 O O . HIS A 1 293 ? -4.873 -6.146 7.376 1.00 93.75 293 HIS A O 1
ATOM 2312 N N . GLY A 1 294 ? -6.037 -5.392 5.609 1.00 92.50 294 GLY A N 1
ATOM 2313 C CA . GLY A 1 294 ? -4.882 -5.164 4.765 1.00 92.50 294 GLY A CA 1
ATOM 2314 C C . GLY A 1 294 ? -5.298 -4.493 3.472 1.00 92.50 294 GLY A C 1
ATOM 2315 O O . GLY A 1 294 ? -6.483 -4.331 3.183 1.00 92.50 294 GLY A O 1
ATOM 2316 N N . TYR A 1 295 ? -4.314 -4.118 2.673 1.00 93.06 295 TYR A N 1
ATOM 2317 C CA . TYR A 1 295 ? -4.547 -3.630 1.326 1.00 93.06 295 TYR A CA 1
ATOM 2318 C C . TYR A 1 295 ? -3.557 -4.253 0.365 1.00 93.06 295 TYR A C 1
ATOM 2320 O O . TYR A 1 295 ? -2.567 -4.863 0.762 1.00 93.06 295 TYR A O 1
ATOM 2328 N N . ILE A 1 296 ? -3.863 -4.099 -0.912 1.00 93.94 296 ILE A N 1
ATOM 2329 C CA . ILE A 1 296 ? -2.978 -4.448 -2.006 1.00 93.94 296 ILE A CA 1
ATOM 2330 C C . ILE A 1 296 ? -3.227 -3.488 -3.158 1.00 93.94 296 ILE A C 1
ATOM 2332 O O . ILE A 1 296 ? -4.373 -3.127 -3.443 1.00 93.94 296 ILE A O 1
ATOM 2336 N N . TYR A 1 297 ? -2.151 -3.088 -3.824 1.00 94.62 297 TYR A N 1
ATOM 2337 C CA . TYR A 1 297 ? -2.240 -2.335 -5.065 1.00 94.62 297 TYR A CA 1
ATOM 2338 C C . TYR A 1 297 ? -2.031 -3.260 -6.263 1.00 94.62 297 TYR A C 1
ATOM 2340 O O . TYR A 1 297 ? -0.991 -3.896 -6.380 1.00 94.62 297 TYR A O 1
ATOM 2348 N N . LEU A 1 298 ? -3.005 -3.352 -7.165 1.00 94.69 298 LEU A N 1
ATOM 2349 C CA . LEU A 1 298 ? -2.913 -4.116 -8.409 1.00 94.69 298 LEU A CA 1
ATOM 2350 C C . LEU A 1 298 ? -3.380 -3.238 -9.571 1.00 94.69 298 LEU A C 1
ATOM 2352 O O . LEU A 1 298 ? -4.545 -3.278 -9.959 1.00 94.69 298 LEU A O 1
ATOM 2356 N N . GLY A 1 299 ? -2.473 -2.440 -10.126 1.00 94.12 299 GLY A N 1
ATOM 2357 C CA . GLY A 1 299 ? -2.816 -1.430 -11.131 1.00 94.12 299 GLY A CA 1
ATOM 2358 C C . GLY A 1 299 ? -1.652 -1.079 -12.048 1.00 94.12 299 GLY A C 1
ATOM 2359 O O . GLY A 1 299 ? -0.644 -1.780 -12.065 1.00 94.12 299 GLY A O 1
ATOM 2360 N N . THR A 1 30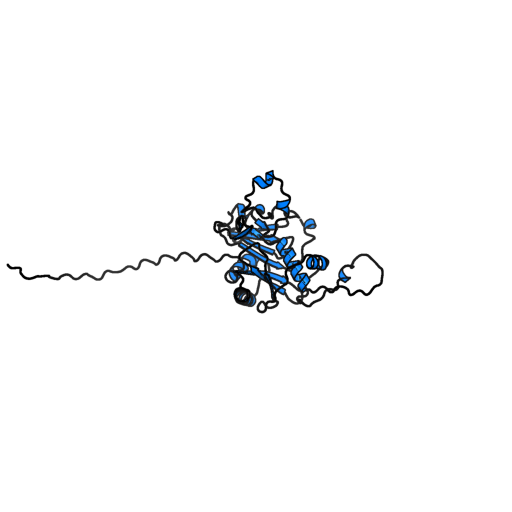0 ? -1.794 -0.013 -12.833 1.00 94.56 300 THR A N 1
ATOM 2361 C CA . THR A 1 300 ? -0.762 0.468 -13.775 1.00 94.56 300 THR A CA 1
ATOM 2362 C C . THR A 1 300 ? 0.199 1.485 -13.160 1.00 94.56 300 THR A C 1
ATOM 2364 O O . THR A 1 300 ? 1.194 1.829 -13.788 1.00 94.56 300 THR A O 1
ATOM 2367 N N . GLY A 1 301 ? -0.061 1.946 -11.932 1.00 94.00 301 GLY A N 1
ATOM 2368 C CA . GLY A 1 301 ? 0.695 3.026 -11.294 1.00 94.00 301 GLY A CA 1
ATOM 2369 C C . GLY A 1 301 ? 0.289 4.422 -11.775 1.00 94.00 301 GLY A C 1
ATOM 2370 O O . GLY A 1 301 ? 1.015 5.378 -11.532 1.00 94.00 301 GLY A O 1
ATOM 2371 N N . GLU A 1 302 ? -0.850 4.553 -12.460 1.00 93.06 302 GLU A N 1
ATOM 2372 C CA . GLU A 1 302 ? -1.345 5.830 -12.978 1.00 93.06 302 GLU A CA 1
ATOM 2373 C C . GLU A 1 302 ? -2.386 6.438 -12.031 1.00 93.06 302 GLU A C 1
ATOM 2375 O O . GLU A 1 302 ? -3.350 5.781 -11.624 1.00 93.06 302 GLU A O 1
ATOM 2380 N N . LYS A 1 303 ? -2.190 7.714 -11.691 1.00 93.25 303 LYS A N 1
ATOM 2381 C CA . LYS A 1 303 ? -3.145 8.502 -10.909 1.00 93.25 303 LYS A CA 1
ATOM 2382 C C . LYS A 1 303 ? -4.284 8.974 -11.810 1.00 93.25 303 LYS A C 1
ATOM 2384 O O . LYS A 1 303 ? -4.037 9.539 -12.873 1.00 93.25 303 LYS A O 1
ATOM 2389 N N . ASN A 1 304 ? -5.523 8.810 -11.360 1.00 94.00 304 ASN A N 1
ATOM 2390 C CA . ASN A 1 304 ? -6.703 9.295 -12.066 1.00 94.00 304 ASN A CA 1
ATOM 2391 C C . ASN A 1 304 ? -6.898 10.802 -11.833 1.00 94.00 304 ASN A C 1
ATOM 2393 O O . ASN A 1 304 ? -7.643 11.219 -10.947 1.00 94.00 304 ASN A O 1
ATOM 2397 N N . ILE A 1 305 ? -6.195 11.624 -12.610 1.00 91.69 305 ILE A N 1
ATOM 2398 C CA . ILE A 1 305 ? -6.277 13.090 -12.518 1.00 91.69 305 ILE A CA 1
ATOM 2399 C C . ILE A 1 305 ? -7.652 13.640 -12.915 1.00 91.69 305 ILE A C 1
ATOM 2401 O O . ILE A 1 305 ? -8.026 14.714 -12.449 1.00 91.69 305 ILE A O 1
ATOM 2405 N N . ASP A 1 306 ? -8.409 12.886 -13.712 1.00 92.19 306 ASP A N 1
ATOM 2406 C CA . ASP A 1 306 ? -9.711 13.295 -14.239 1.00 92.19 306 ASP A CA 1
ATOM 2407 C C . ASP A 1 306 ? -10.863 13.006 -13.272 1.00 92.19 306 ASP A C 1
ATOM 2409 O O . ASP A 1 306 ? -11.996 13.419 -13.512 1.00 92.19 306 ASP A O 1
ATOM 2413 N N . LEU A 1 307 ? -10.581 12.346 -12.142 1.00 92.38 307 LEU A N 1
ATOM 2414 C CA . LEU A 1 307 ? -11.578 11.989 -11.137 1.00 92.38 307 LEU A CA 1
ATOM 2415 C C . LEU A 1 307 ? -12.514 13.151 -10.738 1.00 92.38 307 LEU A C 1
ATOM 2417 O O . LEU A 1 307 ? -13.714 12.905 -10.657 1.00 92.38 307 LEU A O 1
ATOM 2421 N N . PRO A 1 308 ? -12.050 14.402 -10.526 1.00 92.19 308 PRO A N 1
ATOM 2422 C CA . PRO A 1 308 ? -12.944 15.513 -10.194 1.00 92.19 308 PRO A CA 1
ATOM 2423 C C . PRO A 1 308 ? -14.023 15.806 -11.247 1.00 92.19 308 PRO A C 1
ATOM 2425 O O . PRO A 1 308 ? -15.059 16.356 -10.894 1.00 92.19 308 PRO A O 1
ATOM 2428 N N . PHE A 1 309 ? -13.793 15.456 -12.516 1.00 91.94 309 PHE A N 1
ATOM 2429 C CA . PHE A 1 309 ? -14.755 15.636 -13.609 1.00 91.94 309 PHE A CA 1
ATOM 2430 C C . PHE A 1 309 ? -15.667 14.416 -13.808 1.00 91.94 309 PHE A C 1
ATOM 2432 O O . PHE A 1 309 ? -16.632 14.489 -14.565 1.00 91.94 309 PHE A O 1
ATOM 2439 N N . MET A 1 310 ? -15.346 13.291 -13.163 1.00 90.88 310 MET A N 1
ATOM 2440 C CA . MET A 1 310 ? -16.100 12.036 -13.247 1.00 90.88 310 MET A CA 1
ATOM 2441 C C . MET A 1 310 ? -17.110 11.852 -12.104 1.00 90.88 310 MET A C 1
ATOM 2443 O O . MET A 1 310 ? -17.936 10.940 -12.187 1.00 90.88 310 MET A O 1
ATOM 2447 N N . LEU A 1 311 ? -16.996 12.645 -11.033 1.00 84.25 311 LEU A N 1
ATOM 2448 C CA . LEU A 1 311 ? -17.803 12.562 -9.808 1.00 84.25 311 LEU A CA 1
ATOM 2449 C C . LEU A 1 311 ? -19.062 13.434 -9.852 1.00 84.25 311 LEU A C 1
ATOM 2451 O O . LEU A 1 311 ? -19.022 14.518 -10.472 1.00 84.25 311 LEU A O 1
#

Foldseek 3Di:
DDDDDDDDDDDDDDDDDDDDDDPDDPDPPDPDPACAQFLRNVVVVQVLCVVQPFDDDPVLNVLLSVVSVVCCVVVVAPTKHFQAWAAAPVAIKTKMWGHHQFNLDDIWIWIDRRSHDIDTADAQDPVLLVQLVQPDDFHNSDQADWDQSVSSPPDDDDDDDDDDPRPTRGSSSNVNNLVVVCLQVPQKDFFQQWWADPVGGIDGRPPDQFAALVLLQDQQRMFRSHQADVVVVDDPVVVVPDDCTGRRTHTRCPDPPHVQWDWDQPDVNQKIWIAGPQQRQKIWIGGGSHSHIYIHGYYRSDGPPCVVVVD

Radius of gyration: 27.99 Å; Cα contacts (8 Å, |Δi|>4): 523; chains: 1; bounding box: 47×88×108 Å